Protein AF-A0A7K0RID1-F1 (afdb_monomer_lite)

Secondary structure (DSSP, 8-state):
---------PPP-PSPPPP--HHHHHHHHHTSHHHHHHHHH-TTPEEEEEEPGGG-EEEEEE-SSSSPPEEEEEEE-TTS-EEEEEETHHHH-GGGG--TTSSSGGGGSHHHHHHHHHHHHGGG--TT-TT-HHHHHHHHHHHHHHHHHHHHTT-HHHHHHHHHHHHHHHHHHHHHHHHSPPPPPPP---SS-HHHHHHHHHHHHHHHHHHHHHH----HHHHHHHHHHHHHHTT---TT---GGGTTGGGS-HHHHHHHHHHHHHS---SS-S--HHHHHHHHHHHHHHHHHHHHHHHHHT-HHHHHHHHHHHHH-HHHHHHHHTT-STHHHHHHHHHHHHTTT-HHHHHHHHHHHHTTSS--

Structure (mmCIF, N/CA/C/O backbone):
data_AF-A0A7K0RID1-F1
#
_entry.id   AF-A0A7K0RID1-F1
#
loop_
_atom_site.group_PDB
_atom_site.id
_atom_site.type_symbol
_atom_site.label_atom_id
_atom_site.label_alt_id
_atom_site.label_comp_id
_atom_site.label_asym_id
_atom_site.label_entity_id
_atom_site.label_seq_id
_atom_site.pdbx_PDB_ins_code
_atom_site.Cartn_x
_atom_site.Cartn_y
_atom_site.Cartn_z
_atom_site.occupancy
_atom_site.B_iso_or_equiv
_atom_site.auth_seq_id
_atom_site.auth_comp_id
_atom_site.auth_asym_id
_atom_site.auth_atom_id
_atom_site.pdbx_PDB_model_num
ATOM 1 N N . MET A 1 1 ? -35.668 -3.062 -61.818 1.00 39.44 1 MET A N 1
ATOM 2 C CA . MET A 1 1 ? -34.225 -2.778 -61.971 1.00 39.44 1 MET A CA 1
ATOM 3 C C . MET A 1 1 ? -33.660 -2.461 -60.598 1.00 39.44 1 MET A C 1
ATOM 5 O O . MET A 1 1 ? -33.857 -1.362 -60.107 1.00 39.44 1 MET A O 1
ATOM 9 N N . VAL A 1 2 ? -33.054 -3.455 -59.947 1.00 33.00 2 VAL A N 1
ATOM 10 C CA . VAL A 1 2 ? -32.337 -3.309 -58.673 1.00 33.00 2 VAL A CA 1
ATOM 11 C C . VAL A 1 2 ? -30.859 -3.444 -59.020 1.00 33.00 2 VAL A C 1
ATOM 13 O O . VAL A 1 2 ? -30.448 -4.484 -59.529 1.00 33.00 2 VAL A O 1
ATOM 16 N N . ALA A 1 3 ? -30.090 -2.372 -58.846 1.00 33.19 3 ALA A N 1
ATOM 17 C CA . ALA A 1 3 ? -28.654 -2.382 -59.088 1.00 33.19 3 ALA A CA 1
ATOM 18 C C . ALA A 1 3 ? -27.951 -3.055 -57.900 1.00 33.19 3 ALA A C 1
ATOM 20 O O . ALA A 1 3 ? -27.986 -2.542 -56.783 1.00 33.19 3 ALA A O 1
ATOM 21 N N . LEU A 1 4 ? -27.333 -4.214 -58.144 1.00 34.72 4 LEU A N 1
ATOM 22 C CA . LEU A 1 4 ? -26.387 -4.835 -57.221 1.00 34.72 4 LEU A CA 1
ATOM 23 C C . LEU A 1 4 ? -25.111 -3.984 -57.168 1.00 34.72 4 LEU A C 1
ATOM 25 O O . LEU A 1 4 ? -24.379 -3.901 -58.153 1.00 34.72 4 LEU A O 1
ATOM 29 N N . ALA A 1 5 ? -24.832 -3.378 -56.016 1.00 34.47 5 ALA A N 1
ATOM 30 C CA . ALA A 1 5 ? -23.523 -2.814 -55.716 1.00 34.47 5 ALA A CA 1
ATOM 31 C C . ALA A 1 5 ? -22.589 -3.944 -55.252 1.00 34.47 5 ALA A C 1
ATOM 33 O O . ALA A 1 5 ? -22.821 -4.571 -54.219 1.00 34.47 5 ALA A O 1
ATOM 34 N N . LEU A 1 6 ? -21.548 -4.219 -56.038 1.00 36.38 6 LEU A N 1
ATOM 35 C CA . LEU A 1 6 ? -20.440 -5.089 -55.644 1.00 36.38 6 LEU A CA 1
ATOM 36 C C . LEU A 1 6 ? -19.612 -4.406 -54.538 1.00 36.38 6 LEU A C 1
ATOM 38 O O . LEU A 1 6 ? -19.398 -3.193 -54.614 1.00 36.38 6 LEU A O 1
ATOM 42 N N . PRO A 1 7 ? -19.103 -5.143 -53.535 1.00 36.06 7 PRO A N 1
ATOM 43 C CA . PRO A 1 7 ? -18.171 -4.581 -52.570 1.00 36.06 7 PRO A CA 1
ATOM 44 C C . PRO A 1 7 ? -16.842 -4.276 -53.272 1.00 36.06 7 PRO A C 1
ATOM 46 O O . PRO A 1 7 ? -16.272 -5.126 -53.957 1.00 36.06 7 PRO A O 1
ATOM 49 N N . ALA A 1 8 ? -16.350 -3.050 -53.104 1.00 34.78 8 ALA A N 1
ATOM 50 C CA . ALA A 1 8 ? -15.023 -2.667 -53.556 1.00 34.78 8 ALA A CA 1
ATOM 51 C C . ALA A 1 8 ? -13.976 -3.493 -52.794 1.00 34.78 8 ALA A C 1
ATOM 53 O O . ALA A 1 8 ? -13.846 -3.383 -51.575 1.00 34.78 8 ALA A O 1
ATOM 54 N N . PHE A 1 9 ? -13.238 -4.330 -53.522 1.00 37.19 9 PHE A N 1
ATOM 55 C CA . PHE A 1 9 ? -12.030 -4.978 -53.028 1.00 37.19 9 PHE A CA 1
ATOM 56 C C . PHE A 1 9 ? -11.026 -3.875 -52.666 1.00 37.19 9 PHE A C 1
ATOM 58 O O . PHE A 1 9 ? -10.531 -3.166 -53.544 1.00 37.19 9 PHE A O 1
ATOM 65 N N . ALA A 1 10 ? -10.751 -3.695 -51.374 1.00 38.03 10 ALA A N 1
ATOM 66 C CA . ALA A 1 10 ? -9.604 -2.912 -50.941 1.00 38.03 10 ALA A CA 1
ATOM 67 C C . ALA A 1 10 ? -8.330 -3.618 -51.447 1.00 38.03 10 ALA A C 1
ATOM 69 O O . ALA A 1 10 ? -8.250 -4.846 -51.343 1.00 38.03 10 ALA A O 1
ATOM 70 N N . PRO A 1 11 ? -7.354 -2.899 -52.028 1.00 39.19 11 PRO A N 1
ATOM 71 C CA . PRO A 1 11 ? -6.123 -3.525 -52.477 1.00 39.19 11 PRO A CA 1
ATOM 72 C C . PRO A 1 11 ? -5.409 -4.161 -51.285 1.00 39.19 11 PRO A C 1
ATOM 74 O O . PRO A 1 11 ? -5.258 -3.544 -50.229 1.00 39.19 11 PRO A O 1
ATOM 77 N N . ALA A 1 12 ? -5.010 -5.415 -51.488 1.00 47.41 12 ALA A N 1
ATOM 78 C CA . ALA A 1 12 ? -4.204 -6.187 -50.565 1.00 47.41 12 ALA A CA 1
ATOM 79 C C . ALA A 1 12 ? -2.925 -5.431 -50.185 1.00 47.41 12 ALA A C 1
ATOM 81 O O . ALA A 1 12 ? -2.359 -4.678 -50.983 1.00 47.41 12 ALA A O 1
ATOM 82 N N . ASP A 1 13 ? -2.525 -5.668 -48.942 1.00 46.94 13 ASP A N 1
ATOM 83 C CA . ASP A 1 13 ? -1.349 -5.175 -48.243 1.00 46.94 13 ASP A CA 1
ATOM 84 C C . ASP A 1 13 ? -0.146 -4.863 -49.146 1.00 46.94 13 ASP A C 1
ATOM 86 O O . ASP A 1 13 ? 0.272 -5.660 -49.989 1.00 46.94 13 ASP A O 1
ATOM 90 N N . GLY A 1 14 ? 0.452 -3.689 -48.918 1.00 43.12 14 GLY A N 1
ATOM 91 C CA . GLY A 1 14 ? 1.749 -3.335 -49.487 1.00 43.12 14 GLY A CA 1
ATOM 92 C C . GLY A 1 14 ? 2.830 -4.381 -49.163 1.00 43.12 14 GLY A C 1
ATOM 93 O O . GLY A 1 14 ? 2.630 -5.246 -48.308 1.00 43.12 14 GLY A O 1
ATOM 94 N N . PRO A 1 15 ? 3.998 -4.313 -49.829 1.00 44.25 15 PRO A N 1
ATOM 95 C CA . PRO A 1 15 ? 5.045 -5.319 -49.681 1.00 44.25 15 PRO A CA 1
ATOM 96 C C . PRO A 1 15 ? 5.368 -5.551 -48.197 1.00 44.25 15 PRO A C 1
ATOM 98 O O . PRO A 1 15 ? 5.451 -4.568 -47.448 1.00 44.25 15 PRO A O 1
ATOM 101 N N . PRO A 1 16 ? 5.561 -6.813 -47.757 1.00 49.81 16 PRO A N 1
ATOM 102 C CA . PRO A 1 16 ? 5.853 -7.116 -46.364 1.00 49.81 16 PRO A CA 1
ATOM 103 C C . PRO A 1 16 ? 7.026 -6.251 -45.922 1.00 49.81 16 PRO A C 1
ATOM 105 O O . PRO A 1 16 ? 8.091 -6.253 -46.547 1.00 49.81 16 PRO A O 1
ATOM 108 N N . ALA A 1 17 ? 6.794 -5.436 -44.891 1.00 59.34 17 ALA A N 1
ATOM 109 C CA . ALA A 1 17 ? 7.787 -4.489 -44.422 1.00 59.34 17 ALA A CA 1
ATOM 110 C C . ALA A 1 17 ? 9.105 -5.235 -44.186 1.00 59.34 17 ALA A C 1
ATOM 112 O O . ALA A 1 17 ? 9.125 -6.241 -43.478 1.00 59.34 17 ALA A O 1
ATOM 113 N N . ALA A 1 18 ? 10.194 -4.741 -44.791 1.00 64.38 18 ALA A N 1
ATOM 114 C CA . ALA A 1 18 ? 11.508 -5.370 -44.669 1.00 64.38 18 ALA A CA 1
ATOM 115 C C . ALA A 1 18 ? 11.797 -5.712 -43.193 1.00 64.38 18 ALA A C 1
ATOM 117 O O . ALA A 1 18 ? 11.535 -4.855 -42.334 1.00 64.38 18 ALA A O 1
ATOM 118 N N . PRO A 1 19 ? 12.313 -6.916 -42.886 1.00 72.12 19 PRO A N 1
ATOM 119 C CA . PRO A 1 19 ? 12.443 -7.392 -41.515 1.00 72.12 19 PRO A CA 1
ATOM 120 C C . PRO A 1 19 ? 13.179 -6.364 -40.656 1.00 72.12 19 PRO A C 1
ATOM 122 O O . PRO A 1 19 ? 14.193 -5.795 -41.073 1.00 72.12 19 PRO A O 1
ATOM 125 N N . LEU A 1 20 ? 12.637 -6.086 -39.467 1.00 82.88 20 LEU A N 1
ATOM 126 C CA . LEU A 1 20 ? 13.170 -5.052 -38.590 1.00 82.88 20 LEU A CA 1
ATOM 127 C C . LEU A 1 20 ? 14.606 -5.398 -38.171 1.00 82.88 20 LEU A C 1
ATOM 129 O O . LEU A 1 20 ? 14.844 -6.286 -37.347 1.00 82.88 20 LEU A O 1
ATOM 133 N N . ASN A 1 21 ? 15.559 -4.669 -38.745 1.00 87.56 21 ASN A N 1
ATOM 134 C CA . ASN A 1 21 ? 16.974 -4.757 -38.422 1.00 87.56 21 ASN A CA 1
ATOM 135 C C . ASN A 1 21 ? 17.384 -3.647 -37.439 1.00 87.56 21 ASN A C 1
ATOM 137 O O . ASN A 1 21 ? 16.632 -2.701 -37.188 1.00 87.56 21 ASN A O 1
ATOM 141 N N . ARG A 1 22 ? 18.599 -3.769 -36.896 1.00 88.44 22 ARG A N 1
ATOM 142 C CA . ARG A 1 22 ? 19.156 -2.842 -35.903 1.00 88.44 22 ARG A CA 1
ATOM 143 C C . ARG A 1 22 ? 19.070 -1.378 -36.349 1.00 88.44 22 ARG A C 1
ATOM 145 O O . ARG A 1 22 ? 18.493 -0.559 -35.643 1.00 88.44 22 ARG A O 1
ATOM 152 N N . ALA A 1 23 ? 19.599 -1.072 -37.534 1.00 90.12 23 ALA A N 1
ATOM 153 C CA . ALA A 1 23 ? 19.679 0.294 -38.052 1.00 90.12 23 ALA A CA 1
ATOM 154 C C . ALA A 1 23 ? 18.292 0.928 -38.237 1.00 90.12 23 ALA A C 1
ATOM 156 O O . ALA A 1 23 ? 18.078 2.092 -37.900 1.00 90.12 23 ALA A O 1
ATOM 157 N N . ARG A 1 24 ? 17.316 0.151 -38.724 1.00 90.25 24 ARG A N 1
ATOM 158 C CA . ARG A 1 24 ? 15.935 0.617 -38.872 1.00 90.25 24 ARG A CA 1
ATOM 159 C C . ARG A 1 24 ? 15.287 0.884 -37.515 1.00 90.25 24 ARG A C 1
ATOM 161 O O . ARG A 1 24 ? 14.594 1.887 -37.377 1.00 90.25 24 ARG A O 1
ATOM 168 N N . ALA A 1 25 ? 15.525 0.034 -36.517 1.00 90.38 25 ALA A N 1
ATOM 169 C CA . ALA A 1 25 ? 14.989 0.229 -35.172 1.00 90.38 25 ALA A CA 1
ATOM 170 C C . ALA A 1 25 ? 15.596 1.469 -34.482 1.00 90.38 25 ALA A C 1
ATOM 172 O O . ALA A 1 25 ? 14.858 2.283 -33.928 1.00 90.38 25 ALA A O 1
ATOM 173 N N . GLU A 1 26 ? 16.911 1.675 -34.602 1.00 92.56 26 GLU A N 1
ATOM 174 C CA . GLU A 1 26 ? 17.604 2.880 -34.120 1.00 92.56 26 GLU A CA 1
ATOM 175 C C . GLU A 1 26 ? 17.082 4.153 -34.805 1.00 92.56 26 GLU A C 1
ATOM 177 O O . GLU A 1 26 ? 16.818 5.157 -34.138 1.00 92.56 26 GLU A O 1
ATOM 182 N N . ALA A 1 27 ? 16.869 4.114 -36.125 1.00 91.88 27 ALA A N 1
ATOM 183 C CA . ALA A 1 27 ? 16.315 5.237 -36.877 1.00 91.88 27 ALA A CA 1
ATOM 184 C C . ALA A 1 27 ? 14.873 5.569 -36.457 1.00 91.88 27 ALA A C 1
ATOM 186 O O . ALA A 1 27 ? 14.516 6.742 -36.366 1.00 91.88 27 ALA A O 1
ATOM 187 N N . LEU A 1 28 ? 14.042 4.556 -36.187 1.00 92.38 28 LEU A N 1
ATOM 188 C CA . LEU A 1 28 ? 12.670 4.743 -35.703 1.00 92.38 28 LEU A CA 1
ATOM 189 C C . LEU A 1 28 ? 12.644 5.349 -34.296 1.00 92.38 28 LEU A C 1
ATOM 191 O O . LEU A 1 28 ? 11.928 6.322 -34.073 1.00 92.38 28 LEU A O 1
ATOM 195 N N . ALA A 1 29 ? 13.464 4.835 -33.376 1.00 91.44 29 ALA A N 1
ATOM 196 C CA . ALA A 1 29 ? 13.604 5.393 -32.032 1.00 91.44 29 ALA A CA 1
ATOM 197 C C . ALA A 1 29 ? 14.096 6.850 -32.069 1.00 91.44 29 ALA A C 1
ATOM 199 O O . ALA A 1 29 ? 13.518 7.721 -31.421 1.00 91.44 29 ALA A O 1
ATOM 200 N N . SER A 1 30 ? 15.095 7.145 -32.906 1.00 92.56 30 SER A N 1
ATOM 201 C CA . SER A 1 30 ? 15.685 8.486 -33.040 1.00 92.56 30 SER A CA 1
ATOM 202 C C . SER A 1 30 ? 14.722 9.545 -33.594 1.00 92.56 30 SER A C 1
ATOM 204 O O . SER A 1 30 ? 14.993 10.738 -33.477 1.00 92.56 30 SER A O 1
ATOM 206 N N . LYS A 1 31 ? 13.605 9.135 -34.209 1.00 93.69 31 LYS A N 1
ATOM 207 C CA . LYS A 1 31 ? 12.561 10.051 -34.701 1.00 93.69 31 LYS A CA 1
ATOM 208 C C . LYS A 1 31 ? 11.603 10.527 -33.609 1.00 93.69 31 LYS A C 1
ATOM 210 O O . LYS A 1 31 ? 10.859 11.472 -33.860 1.00 93.69 31 LYS A O 1
ATOM 215 N N . THR A 1 32 ? 11.603 9.891 -32.441 1.00 93.25 32 THR A N 1
ATOM 216 C CA . THR A 1 32 ? 10.735 10.262 -31.314 1.00 93.25 32 THR A CA 1
ATOM 217 C C . THR A 1 32 ? 11.183 11.587 -30.693 1.00 93.25 32 THR A C 1
ATOM 219 O O . THR A 1 32 ? 12.380 11.873 -30.644 1.00 93.25 32 THR A O 1
ATOM 222 N N . GLU A 1 33 ? 10.238 12.399 -30.209 1.00 93.00 33 GLU A N 1
ATOM 223 C CA . GLU A 1 33 ? 10.568 13.703 -29.608 1.00 93.00 33 GLU A CA 1
ATOM 224 C C . GLU A 1 33 ? 11.475 13.557 -28.384 1.00 93.00 33 GLU A C 1
ATOM 226 O O . GLU A 1 33 ? 12.473 14.260 -28.283 1.00 93.00 33 GLU A O 1
ATOM 231 N N . VAL A 1 34 ? 11.241 12.540 -27.550 1.00 91.38 34 VAL A N 1
ATOM 232 C CA . VAL A 1 34 ? 12.092 12.233 -26.390 1.00 91.38 34 VAL A CA 1
ATOM 233 C C . VAL A 1 34 ? 13.556 12.021 -26.792 1.00 91.38 34 VAL A C 1
ATOM 235 O O . VAL A 1 34 ? 14.460 12.582 -26.176 1.00 91.38 34 VAL A O 1
ATOM 238 N N . PHE A 1 35 ? 13.825 11.238 -27.844 1.00 92.25 35 PHE A N 1
ATOM 239 C CA . PHE A 1 35 ? 15.200 11.022 -28.309 1.00 92.25 35 PHE A CA 1
ATOM 240 C C . PHE A 1 35 ? 15.795 12.285 -28.936 1.00 92.25 35 PHE A C 1
ATOM 242 O O . PHE A 1 35 ? 16.990 12.535 -28.774 1.00 92.25 35 PHE A O 1
ATOM 249 N N . LYS A 1 36 ? 14.992 13.094 -29.636 1.00 93.00 36 LYS A N 1
ATOM 250 C CA . LYS A 1 36 ? 15.451 14.378 -30.186 1.00 93.00 36 LYS A CA 1
ATOM 251 C C . LYS A 1 36 ? 15.840 15.348 -29.075 1.00 93.00 36 LYS A C 1
ATOM 253 O O . LYS A 1 36 ? 16.919 15.928 -29.151 1.00 93.00 36 LYS A O 1
ATOM 258 N N . GLU A 1 37 ? 15.003 15.500 -28.054 1.00 92.44 37 GLU A N 1
ATOM 259 C CA . GLU A 1 37 ? 15.265 16.346 -26.885 1.00 92.44 37 GLU A CA 1
ATOM 260 C C . GLU A 1 37 ? 16.517 15.881 -26.143 1.00 92.44 37 GLU A C 1
ATOM 262 O O . GLU A 1 37 ? 17.461 16.653 -25.987 1.00 92.44 37 GLU A O 1
ATOM 267 N N . GLN A 1 38 ? 16.604 14.592 -25.807 1.00 92.31 38 GLN A N 1
ATOM 268 C CA . GLN A 1 38 ? 17.758 14.060 -25.082 1.00 92.31 38 GLN A CA 1
ATOM 269 C C . GLN A 1 38 ? 19.065 14.158 -25.881 1.00 92.31 38 GLN A C 1
ATOM 271 O O . GLN A 1 38 ? 20.120 14.386 -25.298 1.00 92.31 38 GLN A O 1
ATOM 276 N N . ARG A 1 39 ? 19.036 14.054 -27.218 1.00 91.56 39 ARG A N 1
ATOM 277 C CA . ARG A 1 39 ? 20.232 14.296 -28.048 1.00 91.56 39 ARG A CA 1
ATOM 278 C C . ARG A 1 39 ? 20.593 15.776 -28.173 1.00 91.56 39 ARG A C 1
ATOM 280 O O . ARG A 1 39 ? 21.770 16.074 -28.357 1.00 91.56 39 ARG A O 1
ATOM 287 N N . ARG A 1 40 ? 19.625 16.696 -28.080 1.00 92.44 40 ARG A N 1
ATOM 288 C CA . ARG A 1 40 ? 19.900 18.143 -28.014 1.00 92.44 40 ARG A CA 1
ATOM 289 C C . ARG A 1 40 ? 20.589 18.502 -26.697 1.00 92.44 40 ARG A C 1
ATOM 291 O O . ARG A 1 40 ? 21.577 19.226 -26.721 1.00 92.44 40 ARG A O 1
ATOM 298 N N . GLU A 1 41 ? 20.110 17.955 -25.582 1.00 90.94 41 GLU A N 1
ATOM 299 C CA . GLU A 1 41 ? 20.702 18.158 -24.250 1.00 90.94 41 GLU A CA 1
ATOM 300 C C . GLU A 1 41 ? 22.038 17.417 -24.080 1.00 90.94 41 GLU A C 1
ATOM 302 O O . GLU A 1 41 ? 22.954 17.903 -23.414 1.00 90.94 41 GLU A O 1
ATOM 307 N N . HIS A 1 42 ? 22.190 16.262 -24.735 1.00 90.38 42 HIS A N 1
ATOM 308 C CA . HIS A 1 42 ? 23.384 15.423 -24.662 1.00 90.38 42 HIS A CA 1
ATOM 309 C C . HIS A 1 42 ? 23.943 15.082 -26.058 1.00 90.38 42 HIS A C 1
ATOM 311 O O . HIS A 1 42 ? 23.840 13.936 -26.507 1.00 90.38 42 HIS A O 1
ATOM 317 N N . PRO A 1 43 ? 24.625 16.025 -26.743 1.00 89.25 43 PRO A N 1
ATOM 318 C CA . PRO A 1 43 ? 25.089 15.834 -28.125 1.00 89.25 43 PRO A CA 1
ATOM 319 C C . PRO A 1 43 ? 26.066 14.667 -28.324 1.00 89.25 43 PRO A C 1
ATOM 321 O O . PRO A 1 43 ? 26.153 14.105 -29.413 1.00 89.25 43 PRO A O 1
ATOM 324 N N . ARG A 1 44 ? 26.806 14.292 -27.270 1.00 90.94 44 ARG A N 1
ATOM 325 C CA . ARG A 1 44 ? 27.777 13.182 -27.276 1.00 90.94 44 ARG A CA 1
ATOM 326 C C . ARG A 1 44 ? 27.177 11.831 -26.865 1.00 90.94 44 ARG A C 1
ATOM 328 O O . ARG A 1 44 ? 27.924 10.870 -26.702 1.00 90.94 44 ARG A O 1
ATOM 335 N N . ALA A 1 45 ? 25.863 11.751 -26.655 1.00 89.62 45 ALA A N 1
ATOM 336 C CA . ALA A 1 45 ? 25.211 10.515 -26.244 1.00 89.62 45 ALA A CA 1
ATOM 337 C C . ALA A 1 45 ? 25.320 9.419 -27.319 1.00 89.62 45 ALA A C 1
ATOM 339 O O . ALA A 1 45 ? 25.183 9.685 -28.517 1.00 89.62 45 ALA A O 1
ATOM 340 N N . SER A 1 46 ? 25.548 8.181 -26.884 1.00 90.69 46 SER A N 1
ATOM 341 C CA . SER A 1 46 ? 25.673 7.008 -27.750 1.00 90.69 46 SER A CA 1
ATOM 342 C C . SER A 1 46 ? 24.382 6.191 -27.763 1.00 90.69 46 SER A C 1
ATOM 344 O O . SER A 1 46 ? 23.646 6.137 -26.779 1.00 90.69 46 SER A O 1
ATOM 346 N N . LEU A 1 47 ? 24.094 5.551 -28.896 1.00 91.94 47 LEU A N 1
ATOM 347 C CA . LEU A 1 47 ? 22.974 4.623 -29.029 1.00 91.94 47 LEU A CA 1
ATOM 348 C C . LEU A 1 47 ? 23.459 3.188 -28.845 1.00 91.94 47 LEU A C 1
ATOM 350 O O . LEU A 1 47 ? 24.495 2.791 -29.378 1.00 91.94 47 LEU A O 1
ATOM 354 N N . SER A 1 48 ? 22.664 2.398 -28.137 1.00 91.44 48 SER A N 1
ATOM 355 C CA . SER A 1 48 ? 22.799 0.950 -28.066 1.00 91.44 48 SER A CA 1
ATOM 356 C C . SER A 1 48 ? 21.467 0.318 -28.432 1.00 91.44 48 SER A C 1
ATOM 358 O O . SER A 1 48 ? 20.418 0.783 -27.992 1.00 91.44 48 SER A O 1
ATOM 360 N N . ALA A 1 49 ? 21.501 -0.737 -29.236 1.00 91.31 49 ALA A N 1
ATOM 361 C CA . ALA A 1 49 ? 20.312 -1.467 -29.641 1.00 91.31 49 ALA A CA 1
ATOM 362 C C . ALA A 1 49 ? 20.488 -2.943 -29.304 1.00 91.31 49 ALA A C 1
ATOM 364 O O . ALA A 1 49 ? 21.427 -3.598 -29.759 1.00 91.31 49 ALA A O 1
ATOM 365 N N . THR A 1 50 ? 19.563 -3.470 -28.513 1.00 91.00 50 THR A N 1
ATOM 366 C CA . THR A 1 50 ? 19.559 -4.859 -28.067 1.00 91.00 50 THR A CA 1
ATOM 367 C C . THR A 1 50 ? 18.268 -5.520 -28.517 1.00 91.00 50 THR A C 1
ATOM 369 O O . THR A 1 50 ? 17.173 -5.019 -28.266 1.00 91.00 50 THR A O 1
ATOM 372 N N . LYS A 1 51 ? 18.379 -6.666 -29.189 1.00 88.06 51 LYS A N 1
ATOM 373 C CA . LYS A 1 51 ? 17.213 -7.464 -29.571 1.00 88.06 51 LYS A CA 1
ATOM 374 C C . LYS A 1 51 ? 16.789 -8.323 -28.379 1.00 88.06 51 LYS A C 1
ATOM 376 O O . LYS A 1 51 ? 17.586 -9.110 -27.877 1.00 88.06 51 LYS A O 1
ATOM 381 N N . LYS A 1 52 ? 15.552 -8.156 -27.918 1.00 87.25 52 LYS A N 1
ATOM 382 C CA . LYS A 1 52 ? 14.937 -8.950 -26.846 1.00 87.25 52 LYS A CA 1
ATOM 383 C C . LYS A 1 52 ? 14.164 -10.137 -27.437 1.00 87.25 52 LYS A C 1
ATOM 385 O O . LYS A 1 52 ? 13.972 -10.241 -28.655 1.00 87.25 52 LYS A O 1
ATOM 390 N N . ALA A 1 53 ? 13.713 -11.037 -26.564 1.00 74.94 53 ALA A N 1
ATOM 391 C CA . ALA A 1 53 ? 12.819 -12.133 -26.933 1.00 74.94 53 ALA A CA 1
ATOM 392 C C . ALA A 1 53 ? 11.548 -11.608 -27.639 1.00 74.94 53 ALA A C 1
ATOM 394 O O . ALA A 1 53 ? 11.135 -10.466 -27.438 1.00 74.94 53 ALA A O 1
ATOM 395 N N . GLY A 1 54 ? 10.954 -12.418 -28.523 1.00 76.25 54 GLY A N 1
ATOM 396 C CA . GLY A 1 54 ? 9.767 -12.021 -29.297 1.00 76.25 54 GLY A CA 1
ATOM 397 C C . GLY A 1 54 ? 10.033 -11.035 -30.445 1.00 76.25 54 GLY A C 1
ATOM 398 O O . GLY A 1 54 ? 9.096 -10.519 -31.045 1.00 76.25 54 GLY A O 1
ATOM 399 N N . GLY A 1 55 ? 11.302 -10.758 -30.772 1.00 81.38 55 GLY A N 1
ATOM 400 C CA . GLY A 1 55 ? 11.669 -9.905 -31.908 1.00 81.38 55 GLY A CA 1
ATOM 401 C C . GLY A 1 55 ? 11.528 -8.401 -31.653 1.00 81.38 55 GLY A C 1
ATOM 402 O O . GLY A 1 55 ? 11.607 -7.623 -32.603 1.00 81.38 55 GLY A O 1
ATOM 403 N N . VAL A 1 56 ? 11.345 -7.995 -30.394 1.00 88.69 56 VAL A N 1
ATOM 404 C CA . VAL A 1 56 ? 11.319 -6.589 -29.975 1.00 88.69 56 VAL A CA 1
ATOM 405 C C . VAL A 1 56 ? 12.744 -6.050 -29.902 1.00 88.69 56 VAL A C 1
ATOM 407 O O . VAL A 1 56 ? 13.631 -6.678 -29.325 1.00 88.69 56 VAL A O 1
ATOM 410 N N . TRP A 1 57 ? 12.968 -4.871 -30.467 1.00 91.62 57 TRP A N 1
ATOM 411 C CA . TRP A 1 57 ? 14.216 -4.136 -30.318 1.00 91.62 57 TRP A CA 1
ATOM 412 C C . TRP A 1 57 ? 14.092 -3.114 -29.193 1.00 91.62 57 TRP A C 1
ATOM 414 O O . TRP A 1 57 ? 13.164 -2.309 -29.178 1.00 91.62 57 TRP A O 1
ATOM 424 N N . GLU A 1 58 ? 15.042 -3.140 -28.267 1.00 93.00 58 GLU A N 1
ATOM 425 C CA . GLU A 1 58 ? 15.196 -2.167 -27.191 1.00 93.00 58 GLU A CA 1
ATOM 426 C C . GLU A 1 58 ? 16.359 -1.235 -27.531 1.00 93.00 58 GLU A C 1
ATOM 428 O O . GLU A 1 58 ? 17.491 -1.685 -27.717 1.00 93.00 58 GLU A O 1
ATOM 433 N N . ILE A 1 59 ? 16.064 0.053 -27.687 1.00 94.25 59 ILE A N 1
ATOM 434 C CA . ILE A 1 59 ? 17.019 1.074 -28.106 1.00 94.25 59 ILE A CA 1
ATOM 435 C C . ILE A 1 59 ? 17.223 2.000 -26.922 1.00 94.25 59 ILE A C 1
ATOM 437 O O . ILE A 1 59 ? 16.280 2.624 -26.444 1.00 94.25 59 ILE A O 1
ATOM 441 N N . SER A 1 60 ? 18.464 2.107 -26.483 1.00 92.88 60 SER A N 1
ATOM 442 C CA . SER A 1 60 ? 18.875 2.883 -25.325 1.00 92.88 60 SER A CA 1
ATOM 443 C C . SER A 1 60 ? 19.807 4.001 -25.760 1.00 92.88 60 SER A C 1
ATOM 445 O O . SER A 1 60 ? 20.733 3.776 -26.540 1.00 92.88 60 SER A O 1
ATOM 447 N N . LEU A 1 61 ? 19.578 5.199 -25.236 1.00 92.06 61 LEU A N 1
ATOM 448 C CA . LEU A 1 61 ? 20.484 6.331 -25.369 1.00 92.06 61 LEU A CA 1
ATOM 449 C C . LEU A 1 61 ? 21.299 6.454 -24.080 1.00 92.06 61 LEU A C 1
ATOM 451 O O . LEU A 1 61 ? 20.713 6.538 -23.004 1.00 92.06 61 LEU A O 1
ATOM 455 N N . PHE A 1 62 ? 22.624 6.477 -24.175 1.00 91.31 62 PHE A N 1
ATOM 456 C CA . PHE A 1 62 ? 23.535 6.552 -23.035 1.00 91.31 62 PHE A CA 1
ATOM 457 C C . PHE A 1 62 ? 24.325 7.856 -23.030 1.00 91.31 62 PHE A C 1
ATOM 459 O O . PHE A 1 62 ? 24.748 8.344 -24.078 1.00 91.31 62 PHE A O 1
ATOM 466 N N . SER A 1 63 ? 24.554 8.417 -21.844 1.00 89.81 63 SER A N 1
ATOM 467 C CA . SER A 1 63 ? 25.423 9.578 -21.674 1.00 89.81 63 SER A CA 1
ATOM 468 C C . SER A 1 63 ? 26.878 9.243 -22.008 1.00 89.81 63 SER A C 1
ATOM 470 O O . SER A 1 63 ? 27.344 8.121 -21.817 1.00 89.81 63 SER A O 1
ATOM 472 N N . TYR A 1 64 ? 27.623 10.247 -22.464 1.00 87.06 64 TYR A N 1
ATOM 473 C CA . TYR A 1 64 ? 29.062 10.127 -22.687 1.00 87.06 64 TYR A CA 1
ATOM 474 C C . TYR A 1 64 ? 29.830 10.130 -21.357 1.00 87.06 64 TYR A C 1
ATOM 476 O O . TYR A 1 64 ? 29.551 10.967 -20.499 1.00 87.06 64 TYR A O 1
ATOM 484 N N . GLY A 1 65 ? 30.824 9.253 -21.202 1.00 83.12 65 GLY A N 1
ATOM 485 C CA . GLY A 1 65 ? 31.713 9.219 -20.033 1.00 83.12 65 GLY A CA 1
ATOM 486 C C . GLY A 1 65 ? 31.985 7.810 -19.504 1.00 83.12 65 GLY A C 1
ATOM 487 O O . GLY A 1 65 ? 31.485 6.826 -20.045 1.00 83.12 65 GLY A O 1
ATOM 488 N N . SER A 1 66 ? 32.789 7.728 -18.439 1.00 74.31 66 SER A N 1
ATOM 489 C CA . SER A 1 66 ? 33.158 6.472 -17.765 1.00 74.31 66 SER A CA 1
ATOM 490 C C . SER A 1 66 ? 32.012 5.855 -16.957 1.00 74.31 66 SER A C 1
ATOM 492 O O . SER A 1 66 ? 31.979 4.641 -16.786 1.00 74.31 66 SER A O 1
ATOM 494 N N . GLN A 1 67 ? 31.049 6.665 -16.505 1.00 80.69 67 GLN A N 1
ATOM 495 C CA . GLN A 1 67 ? 29.791 6.198 -15.920 1.00 80.69 67 GLN A CA 1
ATOM 496 C C . GLN A 1 67 ? 28.632 6.543 -16.851 1.00 80.69 67 GLN A C 1
ATOM 498 O O . GLN A 1 67 ? 28.045 7.624 -16.785 1.00 80.69 67 GLN A O 1
ATOM 503 N N . GLN A 1 68 ? 28.344 5.627 -17.773 1.00 81.62 68 GLN A N 1
ATOM 504 C CA . GLN A 1 68 ? 27.256 5.793 -18.728 1.00 81.62 68 GLN A CA 1
ATOM 505 C C . GLN A 1 68 ? 25.908 5.670 -18.015 1.00 81.62 68 GLN A C 1
ATOM 507 O O . GLN A 1 68 ? 25.564 4.618 -17.480 1.00 81.62 68 GLN A O 1
ATOM 512 N N . LYS A 1 69 ? 25.122 6.746 -18.040 1.00 84.25 69 LYS A N 1
ATOM 513 C CA . LYS A 1 69 ? 23.737 6.760 -17.577 1.00 84.25 69 LYS A CA 1
ATOM 514 C C . LYS A 1 69 ? 22.813 6.581 -18.770 1.00 84.25 69 LYS A C 1
ATOM 516 O O . LYS A 1 69 ? 22.982 7.240 -19.793 1.00 84.25 69 LYS A O 1
ATOM 521 N N . GLN A 1 70 ? 21.816 5.719 -18.633 1.00 89.31 70 GLN A N 1
ATOM 522 C CA . GLN A 1 70 ? 20.771 5.577 -19.639 1.00 89.31 70 GLN A CA 1
ATOM 523 C C . GLN A 1 70 ? 19.829 6.794 -19.569 1.00 89.31 70 GLN A C 1
ATOM 525 O O . GLN A 1 70 ? 19.212 7.054 -18.537 1.00 89.31 70 GLN A O 1
ATOM 530 N N . LEU A 1 71 ? 19.769 7.567 -20.651 1.00 89.12 71 LEU A N 1
ATOM 531 C CA . LEU A 1 71 ? 19.042 8.836 -20.778 1.00 89.12 71 LEU A CA 1
ATOM 532 C C . LEU A 1 71 ? 17.631 8.642 -21.339 1.00 89.12 71 LEU A C 1
ATOM 534 O O . LEU A 1 71 ? 16.676 9.267 -20.878 1.00 89.12 71 LEU A O 1
ATOM 538 N N . ALA A 1 72 ? 17.506 7.756 -22.328 1.00 92.12 72 ALA A N 1
ATOM 539 C CA . ALA A 1 72 ? 16.243 7.416 -22.964 1.00 92.12 72 ALA A CA 1
ATOM 540 C C . ALA A 1 72 ? 16.201 5.937 -23.351 1.00 92.12 72 ALA A C 1
ATOM 542 O O . ALA A 1 72 ? 17.236 5.307 -23.581 1.00 92.12 72 ALA A O 1
ATOM 543 N N . LEU A 1 73 ? 14.990 5.403 -23.450 1.00 93.50 73 LEU A N 1
ATOM 544 C CA . LEU A 1 73 ? 14.704 4.038 -23.863 1.00 93.50 73 LEU A CA 1
ATOM 545 C C . LEU A 1 73 ? 13.518 4.036 -24.822 1.00 93.50 73 LEU A C 1
ATOM 547 O O . LEU A 1 73 ? 12.495 4.640 -24.521 1.00 93.50 73 LEU A O 1
ATOM 551 N N . ALA A 1 74 ? 13.617 3.318 -25.934 1.00 93.56 74 ALA A N 1
ATOM 552 C CA . ALA A 1 74 ? 12.497 3.043 -26.822 1.00 93.56 74 ALA A CA 1
ATOM 553 C C . ALA A 1 74 ? 12.389 1.545 -27.105 1.00 93.56 74 ALA A C 1
ATOM 555 O O . ALA A 1 74 ? 13.401 0.872 -27.302 1.00 93.56 74 ALA A O 1
ATOM 556 N N . LYS A 1 75 ? 11.162 1.024 -27.172 1.00 92.38 75 LYS A N 1
ATOM 557 C CA . LYS A 1 75 ? 10.900 -0.336 -27.658 1.00 92.38 75 LYS A CA 1
ATOM 558 C C . LYS A 1 75 ? 10.227 -0.281 -29.018 1.00 92.38 75 LYS A C 1
ATOM 560 O O . LYS A 1 75 ? 9.260 0.454 -29.211 1.00 92.38 75 LYS A O 1
ATOM 565 N N . VAL A 1 76 ? 10.734 -1.074 -29.953 1.00 91.88 76 VAL A N 1
ATOM 566 C CA . VAL A 1 76 ? 10.218 -1.185 -31.317 1.00 91.88 76 VAL A CA 1
ATOM 567 C C . VAL A 1 76 ? 9.824 -2.634 -31.565 1.00 91.88 76 VAL A C 1
ATOM 569 O O . VAL A 1 76 ? 10.657 -3.535 -31.456 1.00 91.88 76 VAL A O 1
ATOM 572 N N . ASN A 1 77 ? 8.551 -2.876 -31.870 1.00 90.50 77 ASN A N 1
ATOM 573 C CA . ASN A 1 77 ? 8.060 -4.227 -32.141 1.00 90.50 77 ASN A CA 1
ATOM 574 C C . ASN A 1 77 ? 8.534 -4.740 -33.511 1.00 90.50 77 ASN A C 1
ATOM 576 O O . ASN A 1 77 ? 8.997 -3.964 -34.341 1.00 90.50 77 ASN A O 1
ATOM 580 N N . SER A 1 78 ? 8.369 -6.034 -33.786 1.00 86.06 78 SER A N 1
ATOM 581 C CA . SER A 1 78 ? 8.785 -6.662 -35.052 1.00 86.06 78 SER A CA 1
ATOM 582 C C . SER A 1 78 ? 8.175 -6.023 -36.311 1.00 86.06 78 SER A C 1
ATOM 584 O O . SER A 1 78 ? 8.796 -6.067 -37.371 1.00 86.06 78 SER A O 1
ATOM 586 N N . ALA A 1 79 ? 7.011 -5.373 -36.191 1.00 86.06 79 ALA A N 1
ATOM 587 C CA . ALA A 1 79 ? 6.351 -4.628 -37.265 1.00 86.06 79 ALA A CA 1
ATOM 588 C C . ALA A 1 79 ? 6.945 -3.222 -37.515 1.00 86.06 79 ALA A C 1
ATOM 590 O O . ALA A 1 79 ? 6.501 -2.515 -38.416 1.00 86.06 79 ALA A O 1
ATOM 591 N N . GLY A 1 80 ? 7.940 -2.787 -36.733 1.00 85.44 80 GLY A N 1
ATOM 592 C CA . GLY A 1 80 ? 8.557 -1.464 -36.869 1.00 85.44 80 GLY A CA 1
ATOM 593 C C . GLY A 1 80 ? 7.752 -0.325 -36.236 1.00 85.44 80 GLY A C 1
ATOM 594 O O . GLY A 1 80 ? 7.995 0.840 -36.549 1.00 85.44 80 GLY A O 1
ATOM 595 N N . LYS A 1 81 ? 6.806 -0.629 -35.342 1.00 89.06 81 LYS A N 1
ATOM 596 C CA . LYS A 1 81 ? 6.088 0.368 -34.541 1.00 89.06 81 LYS A CA 1
ATOM 597 C C . LYS A 1 81 ? 6.836 0.600 -33.231 1.00 89.06 81 LYS A C 1
ATOM 599 O O . LYS A 1 81 ? 7.130 -0.350 -32.506 1.00 89.06 81 LYS A O 1
ATOM 604 N N . VAL A 1 82 ? 7.111 1.864 -32.913 1.00 90.44 82 VAL A N 1
ATOM 605 C CA . VAL A 1 82 ? 7.592 2.259 -31.582 1.00 90.44 82 VAL A CA 1
ATOM 606 C C . VAL A 1 82 ? 6.428 2.094 -30.604 1.00 90.44 82 VAL A C 1
ATOM 608 O O . VAL A 1 82 ? 5.405 2.761 -30.746 1.00 90.44 82 VAL A O 1
ATOM 611 N N . THR A 1 83 ? 6.545 1.156 -29.670 1.00 89.56 83 THR A N 1
ATOM 612 C CA . THR A 1 83 ? 5.482 0.825 -28.709 1.00 89.56 83 THR A CA 1
ATOM 613 C C . THR A 1 83 ? 5.645 1.557 -27.389 1.00 89.56 83 THR A C 1
ATOM 615 O O . THR A 1 83 ? 4.658 1.806 -26.709 1.00 89.56 83 THR A O 1
ATOM 618 N N . GLU A 1 84 ? 6.878 1.899 -27.024 1.00 89.62 84 GLU A N 1
ATOM 619 C CA . GLU A 1 84 ? 7.199 2.562 -25.766 1.00 89.62 84 GLU A CA 1
ATOM 620 C C . GLU A 1 84 ? 8.364 3.526 -25.963 1.00 89.62 84 GLU A C 1
ATOM 622 O O . GLU A 1 84 ? 9.297 3.207 -26.705 1.00 89.62 84 GLU A O 1
ATOM 627 N N . VAL A 1 85 ? 8.324 4.668 -25.275 1.00 91.19 85 VAL A N 1
ATOM 628 C CA . VAL A 1 85 ? 9.417 5.643 -25.224 1.00 91.19 85 VAL A CA 1
ATOM 629 C C . VAL A 1 85 ? 9.455 6.261 -23.830 1.00 91.19 85 VAL A C 1
ATOM 631 O O . VAL A 1 85 ? 8.444 6.777 -23.365 1.00 91.19 85 VAL A O 1
ATOM 634 N N . TRP A 1 86 ? 10.612 6.216 -23.178 1.00 91.38 86 TRP A N 1
ATOM 635 C CA . TRP A 1 86 ? 10.814 6.671 -21.803 1.00 91.38 86 TRP A CA 1
ATOM 636 C C . TRP A 1 86 ? 12.096 7.496 -21.693 1.00 91.38 86 TRP A C 1
ATOM 638 O O . TRP A 1 86 ? 13.070 7.221 -22.394 1.00 91.38 86 TRP A O 1
ATOM 648 N N . SER A 1 87 ? 12.120 8.465 -20.781 1.00 90.31 87 SER A N 1
ATOM 649 C CA . SER A 1 87 ? 13.309 9.245 -20.410 1.00 90.31 87 SER A CA 1
ATOM 650 C C . SER A 1 87 ? 13.381 9.476 -18.901 1.00 90.31 87 SER A C 1
ATOM 652 O O . SER A 1 87 ? 12.471 9.118 -18.146 1.00 90.31 87 SER A O 1
ATOM 654 N N . GLY A 1 88 ? 14.503 10.032 -18.439 1.00 85.88 88 GLY A N 1
ATOM 655 C CA . GLY A 1 88 ? 14.676 10.422 -17.043 1.00 85.88 88 GLY A CA 1
ATOM 656 C C . GLY A 1 88 ? 14.568 9.237 -16.079 1.00 85.88 88 GLY A C 1
ATOM 657 O O . GLY A 1 88 ? 15.170 8.184 -16.293 1.00 85.88 88 GLY A O 1
ATOM 658 N N . PHE A 1 89 ? 13.805 9.400 -14.996 1.00 79.81 89 PHE A N 1
ATOM 659 C CA . PHE A 1 89 ? 13.664 8.364 -13.966 1.00 79.81 89 PHE A CA 1
ATOM 660 C C . PHE A 1 89 ? 12.916 7.113 -14.463 1.00 79.81 89 PHE A C 1
ATOM 662 O O . PHE A 1 89 ? 13.195 6.023 -13.975 1.00 79.81 89 PHE A O 1
ATOM 669 N N . GLN A 1 90 ? 12.028 7.222 -15.463 1.00 84.62 90 GLN A N 1
ATOM 670 C CA . GLN A 1 90 ? 11.252 6.084 -15.991 1.00 84.62 90 GLN A CA 1
ATOM 671 C C . GLN A 1 90 ? 12.126 5.079 -16.746 1.00 84.62 90 GLN A C 1
ATOM 673 O O . GLN A 1 90 ? 11.739 3.928 -16.947 1.00 84.62 90 GLN A O 1
ATOM 678 N N . VAL A 1 91 ? 13.326 5.486 -17.160 1.00 83.94 91 VAL A N 1
ATOM 679 C CA . VAL A 1 91 ? 14.298 4.587 -17.783 1.00 83.94 91 VAL A CA 1
ATOM 680 C C . VAL A 1 91 ? 14.805 3.571 -16.764 1.00 83.94 91 VAL A C 1
ATOM 682 O O . VAL A 1 91 ? 14.716 2.373 -17.019 1.00 83.94 91 VAL A O 1
ATOM 685 N N . ALA A 1 92 ? 15.253 4.038 -15.597 1.00 77.38 92 ALA A N 1
ATOM 686 C CA . ALA A 1 92 ? 15.754 3.176 -14.528 1.00 77.38 92 ALA A CA 1
ATOM 687 C C . ALA A 1 92 ? 14.627 2.520 -13.714 1.00 77.38 92 ALA A C 1
ATOM 689 O O . ALA A 1 92 ? 14.795 1.415 -13.211 1.00 77.38 92 ALA A O 1
ATOM 690 N N . TRP A 1 93 ? 13.473 3.183 -13.598 1.00 78.19 93 TRP A N 1
ATOM 691 C CA . TRP A 1 93 ? 12.371 2.737 -12.754 1.00 78.19 93 TRP A CA 1
ATOM 692 C C . TRP A 1 93 ? 11.171 2.301 -13.594 1.00 78.19 93 TRP A C 1
ATOM 694 O O . TRP A 1 93 ? 10.319 3.099 -13.984 1.00 78.19 93 TRP A O 1
ATOM 704 N N . THR A 1 94 ? 11.101 1.003 -13.884 1.00 82.06 94 THR A N 1
ATOM 705 C CA . THR A 1 94 ? 10.040 0.403 -14.709 1.00 82.06 94 THR A CA 1
ATOM 706 C C . THR A 1 94 ? 8.651 0.528 -14.085 1.00 82.06 94 THR A C 1
ATOM 708 O O . THR A 1 94 ? 7.678 0.668 -14.820 1.00 82.06 94 THR A O 1
ATOM 711 N N . MET A 1 95 ? 8.543 0.557 -12.752 1.00 80.06 95 MET A N 1
ATOM 712 C CA . MET A 1 95 ? 7.261 0.743 -12.055 1.00 80.06 95 MET A CA 1
ATOM 713 C C . MET A 1 95 ? 6.626 2.111 -12.342 1.00 80.06 95 MET A C 1
ATOM 715 O O . MET A 1 95 ? 5.407 2.238 -12.328 1.00 80.06 95 MET A O 1
ATOM 719 N N . ALA A 1 96 ? 7.428 3.121 -12.697 1.00 81.81 96 ALA A N 1
ATOM 720 C CA . ALA A 1 96 ? 6.944 4.451 -13.070 1.00 81.81 96 ALA A CA 1
ATOM 721 C C . ALA A 1 96 ? 6.330 4.526 -14.482 1.00 81.81 96 ALA A C 1
ATOM 723 O O . ALA A 1 96 ? 5.954 5.608 -14.938 1.00 81.81 96 ALA A O 1
ATOM 724 N N . ARG A 1 97 ? 6.269 3.399 -15.201 1.00 85.62 97 ARG A N 1
ATOM 725 C CA . ARG A 1 97 ? 5.759 3.307 -16.578 1.00 85.62 97 ARG A CA 1
ATOM 726 C C . ARG A 1 97 ? 4.277 2.938 -16.655 1.00 85.62 97 ARG A C 1
ATOM 728 O O . ARG A 1 97 ? 3.746 2.848 -17.756 1.00 85.62 97 ARG A O 1
ATOM 735 N N . GLY A 1 98 ? 3.618 2.717 -15.513 1.00 82.62 98 GLY A N 1
ATOM 736 C CA . GLY A 1 98 ? 2.174 2.464 -15.465 1.00 82.62 98 GLY A CA 1
ATOM 737 C C . GLY A 1 98 ? 1.750 1.140 -16.106 1.00 82.62 98 GLY A C 1
ATOM 738 O O . GLY A 1 98 ? 0.662 1.043 -16.670 1.00 82.62 98 GLY A O 1
ATOM 739 N N . TYR A 1 99 ? 2.613 0.119 -16.084 1.00 85.19 99 TYR A N 1
ATOM 740 C CA . TYR A 1 99 ? 2.275 -1.166 -16.693 1.00 85.19 99 TYR A CA 1
ATOM 741 C C . TYR A 1 99 ? 1.073 -1.819 -15.985 1.00 85.19 99 TYR A C 1
ATOM 743 O O . TYR A 1 99 ? 1.072 -1.915 -14.752 1.00 85.19 99 TYR A O 1
ATOM 751 N N . PRO A 1 100 ? 0.061 -2.300 -16.738 1.00 82.56 100 PRO A N 1
ATOM 752 C CA . PRO A 1 100 ? -1.084 -2.984 -16.150 1.00 82.56 100 PRO A CA 1
ATOM 753 C C . PRO A 1 100 ? -0.649 -4.172 -15.290 1.00 82.56 100 PRO A C 1
ATOM 755 O O . PRO A 1 100 ? 0.178 -4.977 -15.709 1.00 82.56 100 PRO A O 1
ATOM 758 N N . GLY A 1 101 ? -1.219 -4.279 -14.089 1.00 81.06 101 GLY A N 1
ATOM 759 C CA . GLY A 1 101 ? -0.941 -5.384 -13.168 1.00 81.06 101 GLY A CA 1
ATOM 760 C C . GLY A 1 101 ? 0.357 -5.265 -12.365 1.00 81.06 101 GLY A C 1
ATOM 761 O O . GLY A 1 101 ? 0.652 -6.181 -11.608 1.00 81.06 101 GLY A O 1
ATOM 762 N N . ALA A 1 102 ? 1.104 -4.157 -12.471 1.00 83.50 102 ALA A N 1
ATOM 763 C CA . ALA A 1 102 ? 2.322 -3.952 -11.678 1.00 83.50 102 ALA A CA 1
ATOM 764 C C . ALA A 1 102 ? 2.064 -3.941 -10.157 1.00 83.50 102 ALA A C 1
ATOM 766 O O . ALA A 1 102 ? 2.909 -4.380 -9.382 1.00 83.50 102 ALA A O 1
ATOM 767 N N . PHE A 1 103 ? 0.885 -3.487 -9.732 1.00 87.75 103 PHE A N 1
ATOM 768 C CA . PHE A 1 103 ? 0.473 -3.427 -8.330 1.00 87.75 103 PHE A CA 1
ATOM 769 C C . PHE A 1 103 ? -0.980 -3.855 -8.197 1.00 87.75 103 PHE A C 1
ATOM 771 O O . PHE A 1 103 ? -1.800 -3.416 -9.000 1.00 87.75 103 PHE A O 1
ATOM 778 N N . GLY A 1 104 ? -1.314 -4.674 -7.204 1.00 86.25 104 GLY A N 1
ATOM 779 C CA . GLY A 1 104 ? -2.664 -5.043 -6.770 1.00 86.25 104 GLY A CA 1
ATOM 780 C C . GLY A 1 104 ? -3.592 -5.740 -7.785 1.00 86.25 104 GLY A C 1
ATOM 781 O O . GLY A 1 104 ? -4.674 -6.195 -7.400 1.00 86.25 104 GLY A O 1
ATOM 782 N N . ARG A 1 105 ? -3.214 -5.772 -9.071 1.00 90.62 105 ARG A N 1
ATOM 783 C CA . ARG A 1 105 ? -3.948 -6.324 -10.224 1.00 90.62 105 ARG A CA 1
ATOM 784 C C . ARG A 1 105 ? -5.422 -5.913 -10.234 1.00 90.62 105 ARG A C 1
ATOM 786 O O . ARG A 1 105 ? -5.685 -4.715 -10.379 1.00 90.62 105 ARG A O 1
ATOM 793 N N . SER A 1 106 ? -6.372 -6.843 -10.081 1.00 92.00 106 SER A N 1
ATOM 794 C CA . SER A 1 106 ? -7.817 -6.588 -10.202 1.00 92.00 106 SER A CA 1
ATOM 795 C C . SER A 1 106 ? -8.336 -5.482 -9.298 1.00 92.00 106 SER A C 1
ATOM 797 O O . SER A 1 106 ? -9.339 -4.862 -9.645 1.00 92.00 106 SER A O 1
ATOM 799 N N . ILE A 1 107 ? -7.666 -5.166 -8.185 1.00 92.88 107 ILE A N 1
ATOM 800 C CA . ILE A 1 107 ? -8.087 -4.049 -7.330 1.00 92.88 107 ILE A CA 1
ATOM 801 C C . ILE A 1 107 ? -8.094 -2.707 -8.079 1.00 92.88 107 ILE A C 1
ATOM 803 O O . ILE A 1 107 ? -8.898 -1.838 -7.759 1.00 92.88 107 ILE A O 1
ATOM 807 N N . ASN A 1 108 ? -7.268 -2.559 -9.123 1.00 91.75 108 ASN A N 1
ATOM 808 C CA . ASN A 1 108 ? -7.237 -1.374 -9.987 1.00 91.75 108 ASN A CA 1
ATOM 809 C C . ASN A 1 108 ? -8.416 -1.304 -10.964 1.00 91.75 108 ASN A C 1
ATOM 811 O O . ASN A 1 108 ? -8.553 -0.310 -11.678 1.00 91.75 108 ASN A O 1
ATOM 815 N N . SER A 1 109 ? -9.263 -2.336 -11.030 1.00 93.12 109 SER A N 1
ATOM 816 C CA . SER A 1 109 ? -10.502 -2.279 -11.800 1.00 93.12 109 SER A CA 1
ATOM 817 C C . SER A 1 109 ? -11.340 -1.093 -11.313 1.00 93.12 109 SER A C 1
ATOM 819 O O . SER A 1 109 ? -11.661 -1.041 -10.120 1.00 93.12 109 SER A O 1
ATOM 821 N N . PRO A 1 110 ? -11.751 -0.165 -12.201 1.00 94.00 110 PRO A N 1
ATOM 822 C CA . PRO A 1 110 ? -12.532 1.003 -11.802 1.00 94.00 110 PRO A CA 1
ATOM 823 C C . PRO A 1 110 ? -13.792 0.639 -11.014 1.00 94.00 110 PRO A C 1
ATOM 825 O O . PRO A 1 110 ? -14.160 1.351 -10.087 1.00 94.00 110 PRO A O 1
ATOM 828 N N . TRP A 1 111 ? -14.421 -0.496 -11.326 1.00 95.25 111 TRP A N 1
ATOM 829 C CA . TRP A 1 111 ? -15.626 -0.963 -10.642 1.00 95.25 111 TRP A CA 1
ATOM 830 C C . TRP A 1 111 ? -15.368 -1.370 -9.192 1.00 95.25 111 TRP A C 1
ATOM 832 O O . TRP A 1 111 ? -16.134 -0.993 -8.306 1.00 95.25 111 TRP A O 1
ATOM 842 N N . ILE A 1 112 ? -14.276 -2.099 -8.938 1.00 95.94 112 ILE A N 1
ATOM 843 C CA . ILE A 1 112 ? -13.898 -2.501 -7.578 1.00 95.94 112 ILE A CA 1
ATOM 844 C C . ILE A 1 112 ? -13.438 -1.268 -6.799 1.00 95.94 112 ILE A C 1
ATOM 846 O O . ILE A 1 112 ? -13.913 -1.023 -5.691 1.00 95.94 112 ILE A O 1
ATOM 850 N N . TRP A 1 113 ? -12.570 -0.454 -7.403 1.00 97.06 113 TRP A N 1
ATOM 851 C CA . TRP A 1 113 ? -12.006 0.729 -6.764 1.00 97.06 113 TRP A CA 1
ATOM 852 C C . TRP A 1 113 ? -13.075 1.756 -6.381 1.00 97.06 113 TRP A C 1
ATOM 854 O O . TRP A 1 113 ? -13.161 2.169 -5.225 1.00 97.06 113 TRP A O 1
ATOM 864 N N . VAL A 1 114 ? -13.941 2.137 -7.328 1.00 97.50 114 VAL A N 1
ATOM 865 C CA . VAL A 1 114 ? -15.042 3.078 -7.073 1.00 97.50 114 VAL A CA 1
ATOM 866 C C . VAL A 1 114 ? -16.038 2.484 -6.081 1.00 97.50 114 VAL A C 1
ATOM 868 O O . VAL A 1 114 ? -16.491 3.202 -5.191 1.00 97.50 114 VAL A O 1
ATOM 871 N N . GLY A 1 115 ? -16.336 1.184 -6.174 1.00 98.06 115 GLY A N 1
ATOM 872 C CA . GLY A 1 115 ? -17.177 0.490 -5.199 1.00 98.06 115 GLY A CA 1
ATOM 873 C C . GLY A 1 115 ? -16.645 0.628 -3.770 1.00 98.06 115 GLY A C 1
ATOM 874 O O . GLY A 1 115 ? -17.394 1.007 -2.870 1.00 98.06 115 GLY A O 1
ATOM 875 N N . LEU A 1 116 ? -15.343 0.416 -3.564 1.00 98.31 116 LEU A N 1
ATOM 876 C CA . LEU A 1 116 ? -14.689 0.594 -2.265 1.00 98.31 116 LEU A CA 1
ATOM 877 C C . LEU A 1 116 ? -14.673 2.059 -1.812 1.00 98.31 116 LEU A C 1
ATOM 879 O O . LEU A 1 116 ? -14.981 2.333 -0.655 1.00 98.31 116 LEU A O 1
ATOM 883 N N . CYS A 1 117 ? -14.409 3.016 -2.707 1.00 98.31 117 CYS A N 1
ATOM 884 C CA . CYS A 1 117 ? -14.520 4.444 -2.389 1.00 98.31 117 CYS A CA 1
ATOM 885 C C . CYS A 1 117 ? -15.929 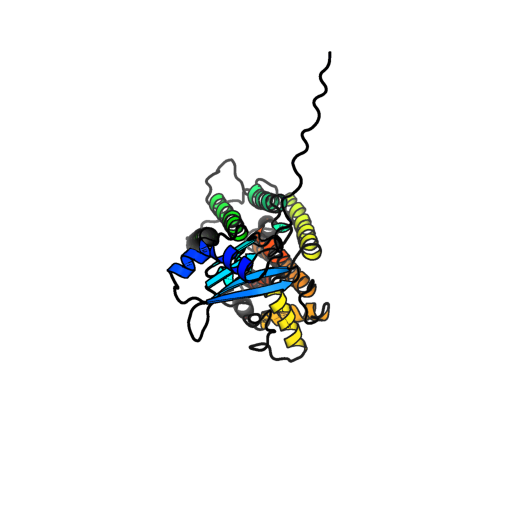4.808 -1.899 1.00 98.31 117 CYS A C 1
ATOM 887 O O . CYS A 1 117 ? -16.077 5.521 -0.906 1.00 98.31 117 CYS A O 1
ATOM 889 N N . VAL A 1 118 ? -16.971 4.303 -2.567 1.00 97.88 118 VAL A N 1
ATOM 890 C CA . VAL A 1 118 ? -18.365 4.523 -2.161 1.00 97.88 118 VAL A CA 1
ATOM 891 C C . VAL A 1 118 ? -18.634 3.874 -0.808 1.00 97.88 118 VAL A C 1
ATOM 893 O O . VAL A 1 118 ? -19.137 4.553 0.082 1.00 97.88 118 VAL A O 1
ATOM 896 N N . LEU A 1 119 ? -18.258 2.606 -0.611 1.00 98.19 119 LEU A N 1
ATOM 897 C CA . LEU A 1 119 ? -18.404 1.919 0.678 1.00 98.19 119 LEU A CA 1
ATOM 898 C C . LEU A 1 119 ? -17.679 2.661 1.810 1.00 98.19 119 LEU A C 1
ATOM 900 O O . LEU A 1 119 ? -18.211 2.782 2.909 1.00 98.19 119 LEU A O 1
ATOM 904 N N . PHE A 1 120 ? -16.505 3.226 1.540 1.00 98.00 120 PHE A N 1
ATOM 905 C CA . PHE A 1 120 ? -15.748 3.998 2.516 1.00 98.00 120 PHE A CA 1
ATOM 906 C C . PHE A 1 120 ? -16.425 5.330 2.882 1.00 98.00 120 PHE A C 1
ATOM 908 O O . PHE A 1 120 ? -16.461 5.688 4.056 1.00 98.00 120 PHE A O 1
ATOM 915 N N . LEU A 1 121 ? -16.975 6.065 1.909 1.00 96.88 121 LEU A N 1
ATOM 916 C CA . LEU A 1 121 ? -17.555 7.400 2.125 1.00 96.88 121 LEU A CA 1
ATOM 917 C C . LEU A 1 121 ? -18.999 7.366 2.642 1.00 96.88 121 LEU A C 1
ATOM 919 O O . LEU A 1 121 ? -19.368 8.152 3.520 1.00 96.88 121 LEU A O 1
ATOM 923 N N . LEU A 1 122 ? -19.819 6.467 2.092 1.00 95.88 122 LEU A N 1
ATOM 924 C CA . LEU A 1 122 ? -21.272 6.437 2.264 1.00 95.88 122 LEU A CA 1
ATOM 925 C C . LEU A 1 122 ? -21.716 6.435 3.740 1.00 95.88 122 LEU A C 1
ATOM 927 O O . LEU A 1 122 ? -22.612 7.209 4.080 1.00 95.88 122 LEU A O 1
ATOM 931 N N . PRO A 1 123 ? -21.104 5.660 4.659 1.00 96.38 123 PRO A N 1
ATOM 932 C CA . PRO A 1 123 ? -21.539 5.636 6.052 1.00 96.38 123 PRO A CA 1
ATOM 933 C C . PRO A 1 123 ? -21.393 6.969 6.778 1.00 96.38 123 PRO A C 1
ATOM 935 O O . PRO A 1 123 ? -22.097 7.194 7.759 1.00 96.38 123 PRO A O 1
ATOM 938 N N . PHE A 1 124 ? -20.490 7.841 6.327 1.00 94.38 124 PHE A N 1
ATOM 939 C CA . PHE A 1 124 ? -20.126 9.068 7.033 1.00 94.38 124 PHE A CA 1
ATOM 940 C C . PHE A 1 124 ? -20.766 10.329 6.460 1.00 94.38 124 PHE A C 1
ATOM 942 O O . PHE A 1 124 ? -20.632 11.394 7.071 1.00 94.38 124 PHE A O 1
ATOM 949 N N . PHE A 1 125 ? -21.437 10.225 5.312 1.00 92.50 125 PHE A N 1
ATOM 950 C CA . PHE A 1 125 ? -22.029 11.371 4.640 1.00 92.50 125 PHE A CA 1
ATOM 951 C C . PHE A 1 125 ? -23.241 11.903 5.420 1.00 92.50 125 PHE A C 1
ATOM 953 O O . PHE A 1 125 ? -24.199 11.178 5.684 1.00 92.50 125 PHE A O 1
ATOM 960 N N . ASP A 1 126 ? -23.198 13.181 5.802 1.00 91.12 126 ASP A N 1
ATOM 961 C CA . ASP A 1 126 ? -24.294 13.866 6.498 1.00 91.12 126 ASP A CA 1
ATOM 962 C C . ASP A 1 126 ? -24.955 14.898 5.572 1.00 91.12 126 ASP A C 1
ATOM 964 O O . ASP A 1 126 ? -24.454 16.012 5.410 1.00 91.12 126 ASP A O 1
ATOM 968 N N . TRP A 1 127 ? -26.114 14.544 5.003 1.00 88.81 127 TRP A N 1
ATOM 969 C CA . TRP A 1 127 ? -26.917 15.427 4.142 1.00 88.81 127 TRP A CA 1
ATOM 970 C C . TRP A 1 127 ? -27.350 16.724 4.830 1.00 88.81 127 TRP A C 1
ATOM 972 O O . TRP A 1 127 ? -27.599 17.722 4.161 1.00 88.81 127 TRP A O 1
ATOM 982 N N . ARG A 1 128 ? -27.444 16.731 6.166 1.00 89.81 128 ARG A N 1
ATOM 983 C CA . ARG A 1 128 ? -27.852 17.921 6.925 1.00 89.81 128 ARG A CA 1
ATOM 984 C C . ARG A 1 128 ? -26.705 18.909 7.112 1.00 89.81 128 ARG A C 1
ATOM 986 O O . ARG A 1 128 ? -26.956 20.070 7.411 1.00 89.81 128 ARG A O 1
ATOM 993 N N . ASN A 1 129 ? -25.460 18.453 6.983 1.00 89.75 129 ASN A N 1
ATOM 994 C CA . ASN A 1 129 ? -24.275 19.296 7.094 1.00 89.75 129 ASN A CA 1
ATOM 995 C C . ASN A 1 129 ? -23.188 18.839 6.102 1.00 89.75 129 ASN A C 1
ATOM 997 O O . ASN A 1 129 ? -22.198 18.215 6.506 1.00 89.75 129 ASN A O 1
ATOM 1001 N N . PRO A 1 130 ? -23.356 19.150 4.803 1.00 88.50 130 PRO A N 1
ATOM 1002 C CA . PRO A 1 130 ? -22.469 18.657 3.754 1.00 88.50 130 PRO A CA 1
ATOM 1003 C C . PRO A 1 130 ? -21.044 19.225 3.841 1.00 88.50 130 PRO A C 1
ATOM 1005 O O . PRO A 1 130 ? -20.116 18.585 3.359 1.00 88.50 130 PRO A O 1
ATOM 1008 N N . PHE A 1 131 ? -20.830 20.357 4.520 1.00 92.25 131 PHE A N 1
ATOM 1009 C CA . PHE A 1 131 ? -19.520 21.017 4.641 1.00 92.25 131 PHE A CA 1
ATOM 1010 C C . PHE A 1 131 ? -18.829 20.775 5.992 1.00 92.25 131 PHE A C 1
ATOM 1012 O O . PHE A 1 131 ? -18.032 21.586 6.465 1.00 92.25 131 PHE A O 1
ATOM 1019 N N . ARG A 1 132 ? -19.120 19.652 6.655 1.00 90.50 132 ARG A N 1
ATOM 1020 C CA . ARG A 1 132 ? -18.423 19.273 7.888 1.00 90.50 132 ARG A CA 1
ATOM 1021 C C . ARG A 1 132 ? -16.958 18.928 7.596 1.00 90.50 132 ARG A C 1
ATOM 1023 O O . ARG A 1 132 ? -16.673 18.198 6.654 1.00 90.50 132 ARG A O 1
ATOM 1030 N N . TRP A 1 133 ? -16.050 19.326 8.491 1.00 90.31 133 TRP A N 1
ATOM 1031 C CA . TRP A 1 133 ? -14.614 19.003 8.424 1.00 90.31 133 TRP A CA 1
ATOM 1032 C C . TRP A 1 133 ? -14.301 17.529 8.127 1.00 90.31 133 TRP A C 1
ATOM 1034 O O . TRP A 1 133 ? -13.417 17.256 7.324 1.00 90.31 133 TRP A O 1
ATOM 1044 N N . LEU A 1 134 ? -15.070 16.588 8.695 1.00 90.69 134 LEU A N 1
ATOM 1045 C CA . LEU A 1 134 ? -14.892 15.158 8.419 1.00 90.69 134 LEU A CA 1
ATOM 1046 C C . LEU A 1 134 ? -15.020 14.826 6.924 1.00 90.69 134 LEU A C 1
ATOM 1048 O O . LEU A 1 134 ? -14.304 13.961 6.443 1.00 90.69 134 LEU A O 1
ATOM 1052 N N . HIS A 1 135 ? -15.911 15.489 6.182 1.00 93.62 135 HIS A N 1
ATOM 1053 C CA . HIS A 1 135 ? -16.070 15.209 4.754 1.00 93.62 135 HIS A CA 1
ATOM 1054 C C . HIS A 1 135 ? -14.831 15.631 3.969 1.00 93.62 135 HIS A C 1
ATOM 1056 O O . HIS A 1 135 ? -14.412 14.896 3.088 1.00 93.62 135 HIS A O 1
ATOM 1062 N N . PHE A 1 136 ? -14.194 16.748 4.327 1.00 94.88 136 PHE A N 1
ATOM 1063 C CA . PHE A 1 136 ? -12.924 17.146 3.717 1.00 94.88 136 PHE A CA 1
ATOM 1064 C C . PHE A 1 136 ? -11.795 16.166 4.055 1.00 94.88 136 PHE A C 1
ATOM 1066 O O . PHE A 1 136 ? -11.001 15.837 3.183 1.00 94.88 136 PHE A O 1
ATOM 1073 N N . ASP A 1 137 ? -11.756 15.643 5.283 1.00 94.69 137 ASP A N 1
ATOM 1074 C CA . ASP A 1 137 ? -10.777 14.622 5.682 1.00 94.69 137 ASP A CA 1
ATOM 1075 C C . ASP A 1 137 ? -10.981 13.310 4.894 1.00 94.69 137 ASP A C 1
ATOM 1077 O O . ASP A 1 137 ? -10.026 12.722 4.389 1.00 94.69 137 ASP A O 1
ATOM 1081 N N . LEU A 1 138 ? -12.234 12.883 4.715 1.00 95.06 138 LEU A N 1
ATOM 1082 C CA . LEU A 1 138 ? -12.593 11.708 3.915 1.00 95.06 138 LEU A CA 1
ATOM 1083 C C . LEU A 1 138 ? -12.326 11.907 2.416 1.00 95.06 138 LEU A C 1
ATOM 1085 O O . LEU A 1 138 ? -11.834 10.993 1.754 1.00 95.06 138 LEU A O 1
ATOM 1089 N N . LEU A 1 139 ? -12.612 13.100 1.887 1.00 95.19 139 LEU A N 1
ATOM 1090 C CA . LEU A 1 139 ? -12.284 13.477 0.512 1.00 95.19 139 LEU A CA 1
ATOM 1091 C C . LEU A 1 139 ? -10.774 13.517 0.296 1.00 95.19 139 LEU A C 1
ATOM 1093 O O . LEU A 1 139 ? -10.325 13.108 -0.767 1.00 95.19 139 LEU A O 1
ATOM 1097 N N . ALA A 1 140 ? -9.987 13.948 1.284 1.00 96.94 140 ALA A N 1
ATOM 1098 C CA . ALA A 1 140 ? -8.535 13.903 1.183 1.00 96.94 140 ALA A CA 1
ATOM 1099 C C . ALA A 1 140 ? -8.020 12.454 1.112 1.00 96.94 140 ALA A C 1
ATOM 1101 O O . ALA A 1 140 ? -7.192 12.140 0.260 1.00 96.94 140 ALA A O 1
ATOM 1102 N N . LEU A 1 141 ? -8.562 11.552 1.942 1.00 96.94 141 LEU A N 1
ATOM 1103 C CA . LEU A 1 141 ? -8.218 10.124 1.924 1.00 96.94 141 LEU A CA 1
ATOM 1104 C C . LEU A 1 141 ? -8.583 9.446 0.595 1.00 96.94 141 LEU A C 1
ATOM 1106 O O . LEU A 1 141 ? -7.766 8.734 0.018 1.00 96.94 141 LEU A O 1
ATOM 1110 N N . VAL A 1 142 ? -9.790 9.682 0.073 1.00 97.19 142 VAL A N 1
ATOM 1111 C CA . VAL A 1 142 ? -10.197 9.140 -1.237 1.00 97.19 142 VAL A CA 1
ATOM 1112 C C . VAL A 1 142 ? -9.500 9.865 -2.389 1.00 97.19 142 VAL A C 1
ATOM 1114 O O . VAL A 1 142 ? -9.266 9.259 -3.433 1.00 97.19 142 VAL A O 1
ATOM 1117 N N . GLY A 1 143 ? -9.097 11.122 -2.198 1.00 97.12 143 GLY A N 1
ATOM 1118 C CA . GLY A 1 143 ? -8.389 11.950 -3.171 1.00 97.12 143 GLY A CA 1
ATOM 1119 C C . GLY A 1 143 ? -7.063 11.355 -3.635 1.00 97.12 143 GLY A C 1
ATOM 1120 O O . GLY A 1 143 ? -6.660 11.593 -4.773 1.00 97.12 143 GLY A O 1
ATOM 1121 N N . PHE A 1 144 ? -6.430 10.493 -2.830 1.00 97.69 144 PHE A N 1
ATOM 1122 C CA . PHE A 1 144 ? -5.265 9.723 -3.273 1.00 97.69 144 PHE A CA 1
ATOM 1123 C C . PHE A 1 144 ? -5.578 8.857 -4.501 1.00 97.69 144 PHE A C 1
ATOM 1125 O O . PHE A 1 144 ? -4.678 8.586 -5.288 1.00 97.69 144 PHE A O 1
ATOM 1132 N N . SER A 1 145 ? -6.844 8.492 -4.738 1.00 97.38 145 SER A N 1
ATOM 1133 C CA . SER A 1 145 ? -7.277 7.797 -5.961 1.00 97.38 145 SER A CA 1
ATOM 1134 C C . SER A 1 145 ? -6.947 8.591 -7.224 1.00 97.38 145 SER A C 1
ATOM 1136 O O . SER A 1 145 ? -6.572 8.002 -8.232 1.00 97.38 145 SER A O 1
ATOM 1138 N N . ALA A 1 146 ? -7.040 9.927 -7.177 1.00 97.00 146 ALA A N 1
ATOM 1139 C CA . ALA A 1 146 ? -6.635 10.772 -8.297 1.00 97.00 146 ALA A CA 1
ATOM 1140 C C . ALA A 1 146 ? -5.116 10.695 -8.518 1.00 97.00 146 ALA A C 1
ATOM 1142 O O . ALA A 1 146 ? -4.666 10.536 -9.650 1.00 97.00 146 ALA A O 1
ATOM 1143 N N . SER A 1 147 ? -4.324 10.728 -7.439 1.00 96.75 147 SER A N 1
ATOM 1144 C CA . SER A 1 147 ? -2.869 10.537 -7.519 1.00 96.75 147 SER A CA 1
ATOM 1145 C C . SER A 1 147 ? -2.505 9.165 -8.101 1.00 96.75 147 SER A C 1
ATOM 1147 O O . SER A 1 147 ? -1.644 9.089 -8.979 1.00 96.75 147 SER A O 1
ATOM 1149 N N . LEU A 1 148 ? -3.196 8.101 -7.676 1.00 95.00 148 LEU A N 1
ATOM 1150 C CA . LEU A 1 148 ? -2.997 6.746 -8.190 1.00 95.00 148 LEU A CA 1
ATOM 1151 C C . LEU A 1 148 ? -3.384 6.630 -9.670 1.00 95.00 148 LEU A C 1
ATOM 1153 O O . LEU A 1 148 ? -2.676 5.987 -10.435 1.00 95.00 148 LEU A O 1
ATOM 1157 N N . ALA A 1 149 ? -4.458 7.291 -10.109 1.00 94.56 149 ALA A N 1
ATOM 1158 C CA . ALA A 1 149 ? -4.842 7.305 -11.519 1.00 94.56 149 ALA A CA 1
ATOM 1159 C C . ALA A 1 149 ? -3.741 7.920 -12.403 1.00 94.56 149 ALA A C 1
ATOM 1161 O O . ALA A 1 149 ? -3.393 7.349 -13.436 1.00 94.56 149 ALA A O 1
ATOM 1162 N N . PHE A 1 150 ? -3.138 9.037 -11.977 1.00 95.12 150 PHE A N 1
ATOM 1163 C CA . PHE A 1 150 ? -2.000 9.630 -12.690 1.00 95.12 150 PHE A CA 1
ATOM 1164 C C . PHE A 1 150 ? -0.735 8.770 -12.604 1.00 95.12 150 PHE A C 1
ATOM 1166 O O . PHE A 1 150 ? 0.004 8.692 -13.583 1.00 95.12 150 PHE A O 1
ATOM 1173 N N . PHE A 1 151 ? -0.500 8.094 -11.475 1.00 92.75 151 PHE A N 1
ATOM 1174 C CA . PHE A 1 151 ? 0.594 7.132 -11.328 1.00 92.75 151 PHE A CA 1
ATOM 1175 C C . PHE A 1 151 ? 0.460 5.981 -12.336 1.00 92.75 151 PHE A C 1
ATOM 1177 O O . PHE A 1 151 ? 1.384 5.715 -13.103 1.00 92.75 151 PHE A O 1
ATOM 1184 N N . ASN A 1 152 ? -0.726 5.371 -12.410 1.00 91.50 152 ASN A N 1
ATOM 1185 C CA . ASN A 1 152 ? -1.043 4.298 -13.352 1.00 91.50 152 ASN A CA 1
ATOM 1186 C C . ASN A 1 152 ? -1.000 4.770 -14.815 1.00 91.50 152 ASN A C 1
ATOM 1188 O O . ASN A 1 152 ? -0.703 3.981 -15.703 1.00 91.50 152 ASN A O 1
ATOM 1192 N N . ALA A 1 153 ? -1.230 6.059 -15.073 1.00 91.19 153 ALA A N 1
ATOM 1193 C CA . ALA A 1 153 ? -1.062 6.679 -16.388 1.00 91.19 153 ALA A CA 1
ATOM 1194 C C . ALA A 1 153 ? 0.391 7.106 -16.695 1.00 91.19 153 ALA A C 1
ATOM 1196 O O . ALA A 1 153 ? 0.615 7.865 -17.637 1.00 91.19 153 ALA A O 1
ATOM 1197 N N . ALA A 1 154 ? 1.372 6.662 -15.899 1.00 90.31 154 ALA A N 1
ATOM 1198 C CA . ALA A 1 154 ? 2.790 7.011 -16.028 1.00 90.31 154 ALA A CA 1
ATOM 1199 C C . ALA A 1 154 ? 3.088 8.524 -15.931 1.00 90.31 154 ALA A C 1
ATOM 1201 O O . ALA A 1 154 ? 4.112 9.000 -16.422 1.00 90.31 154 ALA A O 1
ATOM 1202 N N . ASN A 1 155 ? 2.209 9.293 -15.280 1.00 91.50 155 ASN A N 1
ATOM 1203 C CA . ASN A 1 155 ? 2.325 10.740 -15.117 1.00 91.50 155 ASN A CA 1
ATOM 1204 C C . ASN A 1 155 ? 2.669 11.106 -13.664 1.00 91.50 155 ASN A C 1
ATOM 1206 O O . ASN A 1 155 ? 1.853 11.644 -12.905 1.00 91.50 155 ASN A O 1
ATOM 1210 N N . LEU A 1 156 ? 3.914 10.817 -13.268 1.00 90.06 156 LEU A N 1
ATOM 1211 C CA . LEU A 1 156 ? 4.390 11.119 -11.912 1.00 90.06 156 LEU A CA 1
ATOM 1212 C C . LEU A 1 156 ? 4.446 12.622 -11.613 1.00 90.06 156 LEU A C 1
ATOM 1214 O O . LEU A 1 156 ? 4.275 13.012 -10.460 1.00 90.06 156 LEU A O 1
ATOM 1218 N N . GLY A 1 157 ? 4.634 13.457 -12.641 1.00 90.81 157 GLY A N 1
ATOM 1219 C CA . GLY A 1 157 ? 4.683 14.914 -12.502 1.00 90.81 157 GLY A CA 1
ATOM 1220 C C . GLY A 1 157 ? 3.393 15.515 -11.941 1.00 90.81 157 GLY A C 1
ATOM 1221 O O . GLY A 1 157 ? 3.448 16.554 -11.295 1.00 90.81 157 GLY A O 1
ATOM 1222 N N . ILE A 1 158 ? 2.251 14.843 -12.129 1.00 95.50 158 ILE A N 1
ATOM 1223 C CA . ILE A 1 158 ? 0.964 15.229 -11.532 1.00 95.50 158 ILE A CA 1
ATOM 1224 C C . ILE A 1 158 ? 0.646 14.377 -10.297 1.00 95.50 158 ILE A C 1
ATOM 1226 O O . ILE A 1 158 ? 0.190 14.909 -9.283 1.00 95.50 158 ILE A O 1
ATOM 1230 N N . SER A 1 159 ? 0.912 13.066 -10.347 1.00 95.50 159 SER A N 1
ATOM 1231 C CA . SER A 1 159 ? 0.634 12.149 -9.232 1.00 95.50 159 SER A CA 1
ATOM 1232 C C . SER A 1 159 ? 1.302 12.600 -7.929 1.00 95.50 159 SER A C 1
ATOM 1234 O O . SER A 1 159 ? 0.622 12.702 -6.900 1.00 95.50 159 SER A O 1
ATOM 1236 N N . VAL A 1 160 ? 2.603 12.916 -7.975 1.00 95.38 160 VAL A N 1
ATOM 1237 C CA . VAL A 1 160 ? 3.390 13.241 -6.779 1.00 95.38 160 VAL A CA 1
ATOM 1238 C C . VAL A 1 160 ? 2.884 14.525 -6.113 1.00 95.38 160 VAL A C 1
ATOM 1240 O O . VAL A 1 160 ? 2.505 14.433 -4.944 1.00 95.38 160 VAL A O 1
ATOM 1243 N N . PRO A 1 161 ? 2.743 15.679 -6.802 1.00 97.69 161 PRO A N 1
ATOM 1244 C CA . PRO A 1 161 ? 2.188 16.886 -6.186 1.00 97.69 161 PRO A CA 1
ATOM 1245 C C . PRO A 1 161 ? 0.807 16.696 -5.553 1.00 97.69 161 PRO A C 1
ATOM 1247 O O . PRO A 1 161 ? 0.576 17.205 -4.456 1.00 97.69 161 PRO A O 1
ATOM 1250 N N . ILE A 1 162 ? -0.094 15.934 -6.192 1.00 98.00 162 ILE A N 1
ATOM 1251 C CA . ILE A 1 162 ? -1.410 15.623 -5.611 1.00 98.00 162 ILE A CA 1
ATOM 1252 C C . ILE A 1 162 ? -1.233 14.867 -4.292 1.00 98.00 162 ILE A C 1
ATOM 1254 O O . ILE A 1 162 ? -1.796 15.270 -3.276 1.00 98.00 162 ILE A O 1
ATOM 1258 N N . SER A 1 163 ? -0.428 13.799 -4.282 1.00 97.38 163 SER A N 1
ATOM 1259 C CA . SER A 1 163 ? -0.196 13.012 -3.064 1.00 97.38 163 SER A CA 1
ATOM 1260 C C . SER A 1 163 ? 0.433 13.851 -1.948 1.00 97.38 163 SER A C 1
ATOM 1262 O O . SER A 1 163 ? -0.014 13.783 -0.805 1.00 97.38 163 SER A O 1
ATOM 1264 N N . SER A 1 164 ? 1.405 14.708 -2.277 1.00 97.50 164 SER A N 1
ATOM 1265 C CA . SER A 1 164 ? 2.075 15.586 -1.318 1.00 97.50 164 SER A CA 1
ATOM 1266 C C . SER A 1 164 ? 1.115 16.611 -0.715 1.00 97.50 164 SER A C 1
ATOM 1268 O O . SER A 1 164 ? 1.130 16.817 0.496 1.00 97.50 164 SER A O 1
ATOM 1270 N N . ALA A 1 165 ? 0.243 17.218 -1.527 1.00 97.88 165 ALA A N 1
ATOM 1271 C CA . ALA A 1 165 ? -0.759 18.169 -1.050 1.00 97.88 165 ALA A CA 1
ATOM 1272 C C . ALA A 1 165 ? -1.776 17.506 -0.105 1.00 97.88 165 ALA A C 1
ATOM 1274 O O . ALA A 1 165 ? -2.110 18.063 0.943 1.00 97.88 165 ALA A O 1
ATOM 1275 N N . LEU A 1 166 ? -2.232 16.295 -0.438 1.00 98.00 166 LEU A N 1
ATOM 1276 C CA . LEU A 1 166 ? -3.156 15.524 0.397 1.00 98.00 166 LEU A CA 1
ATOM 1277 C C . LEU A 1 166 ? -2.509 15.076 1.714 1.00 98.00 166 LEU A C 1
ATOM 1279 O O . LEU A 1 166 ? -3.132 15.189 2.769 1.00 98.00 166 LEU A O 1
ATOM 1283 N N . LEU A 1 167 ? -1.251 14.627 1.684 1.00 96.88 167 LEU A N 1
ATOM 1284 C CA . LEU A 1 167 ? -0.492 14.313 2.898 1.00 96.88 167 LEU A CA 1
ATOM 1285 C C . LEU A 1 167 ? -0.307 15.551 3.779 1.00 96.88 167 LEU A C 1
ATOM 1287 O O . LEU A 1 167 ? -0.544 15.478 4.983 1.00 96.88 167 LEU A O 1
ATOM 1291 N N . ALA A 1 168 ? 0.052 16.697 3.193 1.00 97.44 168 ALA A N 1
ATOM 1292 C CA . ALA A 1 168 ? 0.195 17.952 3.928 1.00 97.44 168 ALA A CA 1
ATOM 1293 C C . ALA A 1 168 ? -1.123 18.369 4.601 1.00 97.44 168 ALA A C 1
ATOM 1295 O O . ALA A 1 168 ? -1.121 18.762 5.770 1.00 97.44 168 ALA A O 1
ATOM 1296 N N . TRP A 1 169 ? -2.255 18.211 3.902 1.00 96.44 169 TRP A N 1
ATOM 1297 C CA . TRP A 1 169 ? -3.582 18.399 4.487 1.00 96.44 169 TRP A CA 1
ATOM 1298 C C . TRP A 1 169 ? -3.808 17.474 5.685 1.00 96.44 169 TRP A C 1
ATOM 1300 O O . TRP A 1 169 ? -4.144 17.954 6.766 1.00 96.44 169 TRP A O 1
ATOM 1310 N N . LEU A 1 170 ? -3.592 16.163 5.530 1.00 96.00 170 LEU A N 1
ATOM 1311 C CA . LEU A 1 170 ? -3.818 15.186 6.600 1.00 96.00 170 LEU A CA 1
ATOM 1312 C C . LEU A 1 170 ? -2.930 15.445 7.820 1.00 96.00 170 LEU A C 1
ATOM 1314 O O . LEU A 1 170 ? -3.428 15.425 8.943 1.00 96.00 170 LEU A O 1
ATOM 1318 N N . VAL A 1 171 ? -1.648 15.757 7.618 1.00 96.50 171 VAL A N 1
ATOM 1319 C CA . VAL A 1 171 ? -0.730 16.135 8.702 1.00 96.50 171 VAL A CA 1
ATOM 1320 C C . VAL A 1 171 ? -1.235 17.386 9.415 1.00 96.50 171 VAL A C 1
ATOM 1322 O O . VAL A 1 171 ? -1.393 17.374 10.637 1.00 96.50 171 VAL A O 1
ATOM 1325 N N . GLY A 1 172 ? -1.564 18.446 8.670 1.00 96.44 172 GLY A N 1
ATOM 1326 C CA . GLY A 1 172 ? -2.104 19.679 9.242 1.00 96.44 172 GLY A CA 1
ATOM 1327 C C . GLY A 1 172 ? -3.396 19.442 10.030 1.00 96.44 172 GLY A C 1
ATOM 1328 O O . GLY A 1 172 ? -3.570 19.975 11.127 1.00 96.44 172 GLY A O 1
ATOM 1329 N N . ARG A 1 173 ? -4.286 18.585 9.521 1.00 94.25 173 ARG A N 1
ATOM 1330 C CA . ARG A 1 173 ? -5.545 18.216 10.179 1.00 94.25 173 ARG A CA 1
ATOM 1331 C C . ARG A 1 173 ? -5.330 17.389 11.440 1.00 94.25 173 ARG A C 1
ATOM 1333 O O . ARG A 1 173 ? -5.953 17.690 12.457 1.00 94.25 173 ARG A O 1
ATOM 1340 N N . LEU A 1 174 ? -4.444 16.397 11.411 1.00 93.62 174 LEU A N 1
ATOM 1341 C CA . LEU A 1 174 ? -4.106 15.587 12.583 1.00 93.62 174 LEU A CA 1
ATOM 1342 C C . LEU A 1 174 ? -3.445 16.433 13.676 1.00 93.62 174 LEU A C 1
ATOM 1344 O O . LEU A 1 174 ? -3.836 16.322 14.837 1.00 93.62 174 LEU A O 1
ATOM 1348 N N . LEU A 1 175 ? -2.527 17.338 13.313 1.00 94.56 175 LEU A N 1
ATOM 1349 C CA . LEU A 1 175 ? -1.932 18.302 14.243 1.00 94.56 175 LEU A CA 1
ATOM 1350 C C . LEU A 1 175 ? -2.993 19.233 14.834 1.00 94.56 175 LEU A C 1
ATOM 1352 O O . LEU A 1 175 ? -3.051 19.408 16.049 1.00 94.56 175 LEU A O 1
ATOM 1356 N N . PHE A 1 176 ? -3.880 19.783 14.003 1.00 92.56 176 PHE A N 1
ATOM 1357 C CA . PHE A 1 176 ? -4.964 20.646 14.469 1.00 92.56 176 PHE A CA 1
ATOM 1358 C C . PHE A 1 176 ? -5.893 19.928 15.457 1.00 92.56 176 PHE A C 1
ATOM 1360 O O . PHE A 1 176 ? -6.278 20.505 16.472 1.00 92.56 176 PHE A O 1
ATOM 1367 N N . VAL A 1 177 ? -6.257 18.670 15.186 1.00 89.50 177 VAL A N 1
ATOM 1368 C CA . VAL A 1 177 ? -7.105 17.870 16.083 1.00 89.50 177 VAL A CA 1
ATOM 1369 C C . VAL A 1 177 ? -6.361 17.496 17.368 1.00 89.50 177 VAL A C 1
ATOM 1371 O O . VAL A 1 177 ? -6.941 17.606 18.445 1.00 89.50 177 VAL A O 1
ATOM 1374 N N . GLY A 1 178 ? -5.094 17.086 17.271 1.00 88.94 178 GLY A N 1
ATOM 1375 C CA . GLY A 1 178 ? -4.294 16.624 18.408 1.00 88.94 178 GLY A CA 1
ATOM 1376 C C . GLY A 1 178 ? -3.831 17.734 19.356 1.00 88.94 178 GLY A C 1
ATOM 1377 O O . GLY A 1 178 ? -3.747 17.507 20.559 1.00 88.94 178 GLY A O 1
ATOM 1378 N N . LEU A 1 179 ? -3.559 18.938 18.839 1.00 91.88 179 LEU A N 1
ATOM 1379 C CA . LEU A 1 179 ? -3.066 20.077 19.628 1.00 91.88 179 LEU A CA 1
ATOM 1380 C C . LEU A 1 179 ? -4.186 20.938 20.227 1.00 91.88 179 LEU A C 1
ATOM 1382 O O . LEU A 1 179 ? -3.943 21.755 21.119 1.00 91.88 179 LEU A O 1
ATOM 1386 N N . ARG A 1 180 ? -5.428 20.791 19.756 1.00 87.62 180 ARG A N 1
ATOM 1387 C CA . ARG A 1 180 ? -6.555 21.573 20.269 1.00 87.62 180 ARG A CA 1
ATOM 1388 C C . ARG A 1 180 ? -6.941 21.104 21.676 1.00 87.62 180 ARG A C 1
ATOM 1390 O O . ARG A 1 180 ? -7.154 19.916 21.907 1.00 87.62 180 ARG A O 1
ATOM 1397 N N . LYS A 1 181 ? -7.105 22.048 22.617 1.00 75.94 181 LYS A N 1
ATOM 1398 C CA . LYS A 1 181 ? -7.629 21.760 23.967 1.00 75.94 181 LYS A CA 1
ATOM 1399 C C . LYS A 1 181 ? -9.000 21.085 23.844 1.00 75.94 181 LYS A C 1
ATOM 1401 O O . LYS A 1 181 ? -9.933 21.647 23.271 1.00 75.94 181 LYS A O 1
ATOM 1406 N N . SER A 1 182 ? -9.066 19.849 24.327 1.00 68.75 182 SER A N 1
ATOM 1407 C CA . SER A 1 182 ? -10.139 18.903 24.030 1.00 68.75 182 SER A CA 1
ATOM 1408 C C . SER A 1 182 ? -11.517 19.419 24.450 1.00 68.75 182 SER A C 1
ATOM 1410 O O . SER A 1 182 ? -11.766 19.706 25.618 1.00 68.75 182 SER A O 1
ATOM 1412 N N . SER A 1 183 ? -12.428 19.488 23.483 1.00 62.12 183 SER A N 1
ATOM 1413 C CA . SER A 1 183 ? -13.869 19.377 23.717 1.00 62.12 183 SER A CA 1
ATOM 1414 C C . SER A 1 183 ? -14.256 17.937 23.390 1.00 62.12 183 SER A C 1
ATOM 1416 O O . SER A 1 183 ? -13.721 17.377 22.431 1.00 62.12 183 SER A O 1
ATOM 1418 N N . ARG A 1 184 ? -15.174 17.322 24.150 1.00 68.38 184 ARG A N 1
ATOM 1419 C CA . ARG A 1 184 ? -15.665 15.971 23.826 1.00 68.38 184 ARG A CA 1
ATOM 1420 C C . ARG A 1 184 ? -16.093 15.924 22.350 1.00 68.38 184 ARG A C 1
ATOM 1422 O O . ARG A 1 184 ? -16.871 16.788 21.939 1.00 68.38 184 ARG A O 1
ATOM 1429 N N . PRO A 1 185 ? -15.607 14.954 21.552 1.00 69.75 185 PRO A N 1
ATOM 1430 C CA . PRO A 1 185 ? -15.995 14.865 20.156 1.00 69.75 185 PRO A CA 1
ATOM 1431 C C . PRO A 1 185 ? -17.513 14.668 20.053 1.00 69.75 185 PRO A C 1
ATOM 1433 O O . PRO A 1 185 ? -18.102 13.962 20.883 1.00 69.75 185 PRO A O 1
ATOM 1436 N N . PRO A 1 186 ? -18.165 15.286 19.054 1.00 75.25 186 PRO A N 1
ATOM 1437 C CA . PRO A 1 186 ? -19.605 15.175 18.888 1.00 75.25 186 PRO A CA 1
ATOM 1438 C C . PRO A 1 186 ? -20.045 13.710 18.688 1.00 75.25 186 PRO A C 1
ATOM 1440 O O . PRO A 1 186 ? -19.230 12.821 18.401 1.00 75.25 186 PRO A O 1
ATOM 1443 N N . PRO A 1 187 ? -21.346 13.411 18.852 1.00 79.19 187 PRO A N 1
ATOM 1444 C CA . PRO A 1 187 ? -21.895 12.102 18.520 1.00 79.19 187 PRO A CA 1
ATOM 1445 C C . PRO A 1 187 ? -21.529 11.687 17.095 1.00 79.19 187 PRO A C 1
ATOM 1447 O O . PRO A 1 187 ? -21.631 12.491 16.164 1.00 79.19 187 PRO A O 1
ATOM 1450 N N . LEU A 1 188 ? -21.106 10.433 16.930 1.00 83.06 188 LEU A N 1
ATOM 1451 C CA . LEU A 1 188 ? -20.845 9.873 15.612 1.00 83.06 188 LEU A CA 1
ATOM 1452 C C . LEU A 1 188 ? -22.184 9.725 14.884 1.00 83.06 188 LEU A C 1
ATOM 1454 O O . LEU A 1 188 ? -23.038 8.940 15.290 1.00 83.06 188 LEU A O 1
ATOM 1458 N N . ARG A 1 189 ? -22.371 10.512 13.826 1.00 87.69 189 ARG A N 1
ATOM 1459 C CA . ARG A 1 189 ? -23.537 10.419 12.946 1.00 87.69 189 ARG A CA 1
ATOM 1460 C C . ARG A 1 189 ? -23.169 9.544 11.763 1.00 87.69 189 ARG A C 1
ATOM 1462 O O . ARG A 1 189 ? -22.290 9.926 10.993 1.00 87.69 189 ARG A O 1
ATOM 1469 N N . LEU A 1 190 ? -23.826 8.393 11.665 1.00 93.00 190 LEU A N 1
ATOM 1470 C CA . LEU A 1 190 ? -23.674 7.462 10.557 1.00 93.00 190 LEU A CA 1
ATOM 1471 C C . LEU A 1 190 ? -24.958 7.443 9.736 1.00 93.00 190 LEU A C 1
ATOM 1473 O O . LEU A 1 190 ? -26.047 7.340 10.301 1.00 93.00 190 LEU A O 1
ATOM 1477 N N . MET A 1 191 ? -24.824 7.497 8.416 1.00 93.88 191 MET A N 1
ATOM 1478 C CA . MET A 1 191 ? -25.937 7.258 7.501 1.00 93.88 191 MET A CA 1
ATOM 1479 C C . MET A 1 191 ? -26.324 5.774 7.477 1.00 93.88 191 MET A C 1
ATOM 1481 O O . MET A 1 191 ? -27.492 5.430 7.318 1.00 93.88 191 MET A O 1
ATOM 1485 N N . VAL A 1 192 ? -25.341 4.893 7.685 1.00 94.62 192 VAL A N 1
ATOM 1486 C CA . VAL A 1 192 ? -25.521 3.440 7.720 1.00 94.62 192 VAL A CA 1
ATOM 1487 C C . VAL A 1 192 ? -25.390 2.941 9.167 1.00 94.62 192 VAL A C 1
ATOM 1489 O O . VAL A 1 192 ? -24.367 3.198 9.806 1.00 94.62 192 VAL A O 1
ATOM 1492 N N . PRO A 1 193 ? -26.382 2.211 9.714 1.00 95.62 193 PRO A N 1
ATOM 1493 C CA . PRO A 1 193 ? -26.300 1.662 11.065 1.00 95.62 193 PRO A CA 1
ATOM 1494 C C . PRO A 1 193 ? -25.091 0.740 11.258 1.00 95.62 193 PRO A C 1
ATOM 1496 O O . PRO A 1 193 ? -24.791 -0.090 10.401 1.00 95.62 193 PRO A O 1
ATOM 1499 N N . ALA A 1 194 ? -24.461 0.795 12.433 1.00 96.25 194 ALA A N 1
ATOM 1500 C CA . ALA A 1 194 ? -23.239 0.038 12.723 1.00 96.25 194 ALA A CA 1
ATOM 1501 C C . ALA A 1 194 ? -23.376 -1.484 12.534 1.00 96.25 194 ALA A C 1
ATOM 1503 O O . ALA A 1 194 ? -22.430 -2.130 12.100 1.00 96.25 194 ALA A O 1
ATOM 1504 N N . ARG A 1 195 ? -24.561 -2.066 12.773 1.00 97.25 195 ARG A N 1
ATOM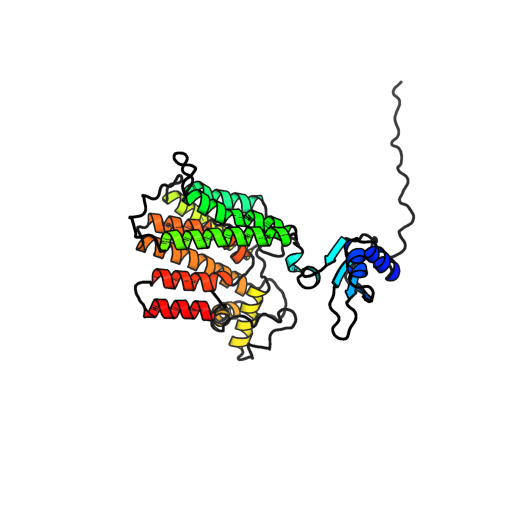 1505 C CA . ARG A 1 195 ? -24.816 -3.495 12.502 1.00 97.25 195 ARG A CA 1
ATOM 1506 C C . ARG A 1 195 ? -24.602 -3.873 11.032 1.00 97.25 195 ARG A C 1
ATOM 1508 O O . ARG A 1 195 ? -24.095 -4.950 10.752 1.00 97.25 195 ARG A O 1
ATOM 1515 N N . TRP A 1 196 ? -24.945 -2.981 10.101 1.00 98.31 196 TRP A N 1
ATOM 1516 C CA . TRP A 1 196 ? -24.720 -3.204 8.674 1.00 98.31 196 TRP A CA 1
ATOM 1517 C C . TRP A 1 196 ? -23.254 -3.008 8.309 1.00 98.31 196 TRP A C 1
ATOM 1519 O O . TRP A 1 196 ? -22.732 -3.777 7.513 1.00 98.31 196 TRP A O 1
ATOM 1529 N N . LEU A 1 197 ? -22.566 -2.056 8.949 1.00 98.44 197 LEU A N 1
ATOM 1530 C CA . LEU A 1 197 ? -21.113 -1.924 8.810 1.00 98.44 197 LEU A CA 1
ATOM 1531 C C . LEU A 1 197 ? -20.385 -3.187 9.279 1.00 98.44 197 LEU A C 1
ATOM 1533 O O . LEU A 1 197 ? -19.436 -3.606 8.632 1.00 98.44 197 LEU A O 1
ATOM 1537 N N . LEU A 1 198 ? -20.854 -3.839 10.345 1.00 98.31 198 LEU A N 1
ATOM 1538 C CA . LEU A 1 198 ? -20.307 -5.124 10.783 1.00 98.31 198 LEU A CA 1
ATOM 1539 C C . LEU A 1 198 ? -20.512 -6.218 9.725 1.00 98.31 198 LEU A C 1
ATOM 1541 O O . LEU A 1 198 ? -19.550 -6.880 9.353 1.00 98.31 198 LEU A O 1
ATOM 1545 N N . VAL A 1 199 ? -21.737 -6.388 9.217 1.00 98.56 199 VAL A N 1
ATOM 1546 C CA . VAL A 1 199 ? -22.049 -7.407 8.196 1.00 98.56 199 VAL A CA 1
ATOM 1547 C C . VAL A 1 199 ? -21.236 -7.183 6.918 1.00 98.56 199 VAL A C 1
ATOM 1549 O O . VAL A 1 199 ? -20.593 -8.108 6.427 1.00 98.56 199 VAL A O 1
ATOM 1552 N N . ILE A 1 200 ? -21.208 -5.949 6.406 1.00 98.50 200 ILE A N 1
ATOM 1553 C CA . ILE A 1 200 ? -20.423 -5.598 5.216 1.00 98.50 200 ILE A CA 1
ATOM 1554 C C . ILE A 1 200 ? -18.926 -5.743 5.509 1.00 98.50 200 ILE A C 1
ATOM 1556 O O . ILE A 1 200 ? -18.190 -6.234 4.665 1.00 98.50 200 ILE A O 1
ATOM 1560 N N . GLY A 1 201 ? -18.466 -5.375 6.706 1.00 98.56 201 GLY A N 1
ATOM 1561 C CA . GLY A 1 201 ? -17.081 -5.562 7.134 1.00 98.56 201 GLY A CA 1
ATOM 1562 C C . GLY A 1 201 ? -16.652 -7.030 7.099 1.00 98.56 201 GLY A C 1
ATOM 1563 O O . GLY A 1 201 ? -15.598 -7.339 6.555 1.00 98.56 201 GLY A O 1
ATOM 1564 N N . LEU A 1 202 ? -17.485 -7.949 7.594 1.00 98.50 202 LEU A N 1
ATOM 1565 C CA . LEU A 1 202 ? -17.216 -9.391 7.523 1.00 98.50 202 LEU A CA 1
ATOM 1566 C C . LEU A 1 202 ? -17.168 -9.898 6.077 1.00 98.50 202 LEU A C 1
ATOM 1568 O O . LEU A 1 202 ? -16.287 -10.684 5.734 1.00 98.50 202 LEU A O 1
ATOM 1572 N N . PHE A 1 203 ? -18.062 -9.409 5.213 1.00 98.56 203 PHE A N 1
ATOM 1573 C CA . PHE A 1 203 ? -17.973 -9.679 3.777 1.00 98.56 203 PHE A CA 1
ATOM 1574 C C . PHE A 1 203 ? -16.652 -9.161 3.188 1.00 98.56 203 PHE A C 1
ATOM 1576 O O . PHE A 1 203 ? -15.981 -9.890 2.462 1.00 98.56 203 PHE A O 1
ATOM 1583 N N . LEU A 1 204 ? -16.241 -7.936 3.536 1.00 98.62 204 LEU A N 1
ATOM 1584 C CA . LEU A 1 204 ? -14.996 -7.332 3.060 1.00 98.62 204 LEU A CA 1
ATOM 1585 C C . LEU A 1 204 ? -13.758 -8.110 3.518 1.00 98.62 204 LEU A C 1
ATOM 1587 O O . LEU A 1 204 ? -12.809 -8.200 2.752 1.00 98.62 204 LEU A O 1
ATOM 1591 N N . VAL A 1 205 ? -13.766 -8.721 4.707 1.00 98.62 205 VAL A N 1
ATOM 1592 C CA . VAL A 1 205 ? -12.695 -9.641 5.137 1.00 98.62 205 VAL A CA 1
ATOM 1593 C C . VAL A 1 205 ? -12.563 -10.806 4.154 1.00 98.62 205 VAL A C 1
ATOM 1595 O O . VAL A 1 205 ? -11.476 -11.040 3.629 1.00 98.62 205 VAL A O 1
ATOM 1598 N N . GLY A 1 206 ? -13.666 -11.501 3.856 1.00 98.00 206 GLY A N 1
ATOM 1599 C CA . GLY A 1 206 ? -13.661 -12.613 2.901 1.00 98.00 206 GLY A CA 1
ATOM 1600 C C . GLY A 1 206 ? -13.263 -12.174 1.489 1.00 98.00 206 GLY A C 1
ATOM 1601 O O . GLY A 1 206 ? -12.436 -12.822 0.852 1.00 98.00 206 GLY A O 1
ATOM 1602 N N . PHE A 1 207 ? -13.791 -11.036 1.031 1.00 97.62 207 PHE A N 1
ATOM 1603 C CA . PHE A 1 207 ? -13.450 -10.441 -0.261 1.00 97.62 207 PHE A CA 1
ATOM 1604 C C . PHE A 1 207 ? -11.952 -10.131 -0.379 1.00 97.62 207 PHE A C 1
ATOM 1606 O O . PHE A 1 207 ? -11.340 -10.488 -1.379 1.00 97.62 207 PHE A O 1
ATOM 1613 N N . ARG A 1 208 ? -11.348 -9.518 0.646 1.00 96.75 208 ARG A N 1
ATOM 1614 C CA . ARG A 1 208 ? -9.917 -9.169 0.680 1.00 96.75 208 ARG A CA 1
ATOM 1615 C C . ARG A 1 208 ? -9.031 -10.406 0.643 1.00 96.75 208 ARG A C 1
ATOM 1617 O O . ARG A 1 208 ? -8.117 -10.469 -0.169 1.00 96.75 208 ARG A O 1
ATOM 1624 N N . VAL A 1 209 ? -9.331 -11.400 1.482 1.00 95.88 209 VAL A N 1
ATOM 1625 C CA . VAL A 1 209 ? -8.582 -12.667 1.518 1.00 95.88 209 VAL A CA 1
ATOM 1626 C C . VAL A 1 209 ? -8.686 -13.389 0.175 1.00 95.88 209 VAL A C 1
ATOM 1628 O O . VAL A 1 209 ? -7.667 -13.790 -0.380 1.00 95.88 209 VAL A O 1
ATOM 1631 N N . GLY A 1 210 ? -9.898 -13.503 -0.377 1.00 95.56 210 GLY A N 1
ATOM 1632 C CA . GLY A 1 210 ? -10.123 -14.144 -1.671 1.00 95.56 210 GLY A CA 1
ATOM 1633 C C . GLY A 1 210 ? -9.405 -13.426 -2.811 1.00 95.56 210 GLY A C 1
ATOM 1634 O O . GLY A 1 210 ? -8.721 -14.068 -3.599 1.00 95.56 210 GLY A O 1
ATOM 1635 N N . LEU A 1 211 ? -9.505 -12.096 -2.881 1.00 95.12 211 LEU A N 1
ATOM 1636 C CA . LEU A 1 211 ? -8.875 -11.321 -3.947 1.00 95.12 211 LEU A CA 1
ATOM 1637 C C . LEU A 1 211 ? -7.343 -11.376 -3.869 1.00 95.12 211 LEU A C 1
ATOM 1639 O O . LEU A 1 211 ? -6.702 -11.517 -4.905 1.00 95.12 211 LEU A O 1
ATOM 1643 N N . ASN A 1 212 ? -6.769 -11.325 -2.664 1.00 95.50 212 ASN A N 1
ATOM 1644 C CA . ASN A 1 212 ? -5.325 -11.427 -2.454 1.00 95.50 212 ASN A CA 1
ATOM 1645 C C . ASN A 1 212 ? -4.768 -12.789 -2.894 1.00 95.50 212 ASN A C 1
ATOM 1647 O O . ASN A 1 212 ? -3.734 -12.839 -3.546 1.00 95.50 212 ASN A O 1
ATOM 1651 N N . ILE A 1 213 ? -5.461 -13.885 -2.569 1.00 91.94 213 ILE A N 1
ATOM 1652 C CA . ILE A 1 213 ? -5.013 -15.243 -2.921 1.00 91.94 213 ILE A CA 1
ATOM 1653 C C . ILE A 1 213 ? -5.208 -15.535 -4.416 1.00 91.94 213 ILE A C 1
ATOM 1655 O O . ILE A 1 213 ? -4.387 -16.221 -5.013 1.00 91.94 213 ILE A O 1
ATOM 1659 N N . LEU A 1 214 ? -6.307 -15.064 -5.016 1.00 92.31 214 LEU A N 1
ATOM 1660 C CA . LEU A 1 214 ? -6.688 -15.453 -6.379 1.00 92.31 214 LEU A CA 1
ATOM 1661 C C . LEU A 1 214 ? -6.108 -14.548 -7.469 1.00 92.31 214 LEU A C 1
ATOM 1663 O O . LEU A 1 214 ? -5.870 -15.017 -8.578 1.00 92.31 214 LEU A O 1
ATOM 1667 N N . ASP A 1 215 ? -5.938 -13.255 -7.191 1.00 92.06 215 ASP A N 1
ATOM 1668 C CA . ASP A 1 215 ? -5.438 -12.291 -8.174 1.00 92.06 215 ASP A CA 1
ATOM 1669 C C . ASP A 1 215 ? -4.515 -11.235 -7.551 1.00 92.06 215 ASP A C 1
ATOM 1671 O O . ASP A 1 215 ? -4.257 -10.206 -8.162 1.00 92.06 215 ASP A O 1
ATOM 1675 N N . GLY A 1 216 ? -3.989 -11.452 -6.346 1.00 89.00 216 GLY A N 1
ATOM 1676 C CA . GLY A 1 216 ? -2.906 -10.615 -5.842 1.00 89.00 216 GLY A CA 1
ATOM 1677 C C . GLY A 1 216 ? -1.637 -10.785 -6.684 1.00 89.00 216 GLY A C 1
ATOM 1678 O O . GLY A 1 216 ? -1.453 -11.771 -7.397 1.00 89.00 216 GLY A O 1
ATOM 1679 N N . ASN A 1 217 ? -0.736 -9.813 -6.605 1.00 92.81 217 ASN A N 1
ATOM 1680 C CA . ASN A 1 217 ? 0.659 -9.996 -6.991 1.00 92.81 217 ASN A CA 1
ATOM 1681 C C . ASN A 1 217 ? 1.559 -9.606 -5.835 1.00 92.81 217 ASN A C 1
ATOM 1683 O O . ASN A 1 217 ? 1.157 -8.830 -4.980 1.00 92.81 217 ASN A O 1
ATOM 1687 N N . VAL A 1 218 ? 2.791 -10.094 -5.841 1.00 92.50 218 VAL A N 1
ATOM 1688 C CA . VAL A 1 218 ? 3.795 -9.698 -4.859 1.00 92.50 218 VAL A CA 1
ATOM 1689 C C . VAL A 1 218 ? 4.806 -8.793 -5.537 1.00 92.50 218 VAL A C 1
ATOM 1691 O O . VAL A 1 218 ? 5.384 -9.148 -6.563 1.00 92.50 218 VAL A O 1
ATOM 1694 N N . ILE A 1 219 ? 4.989 -7.596 -4.991 1.00 92.62 219 ILE A N 1
ATOM 1695 C CA . ILE A 1 219 ? 6.021 -6.666 -5.456 1.00 92.62 219 ILE A CA 1
ATOM 1696 C C . ILE A 1 219 ? 7.347 -6.921 -4.731 1.00 92.62 219 ILE A C 1
ATOM 1698 O O . ILE A 1 219 ? 7.412 -7.667 -3.751 1.00 92.62 219 ILE A O 1
ATOM 1702 N N . ASP A 1 220 ? 8.407 -6.270 -5.201 1.00 89.56 220 ASP A N 1
ATOM 1703 C CA . ASP A 1 220 ? 9.776 -6.351 -4.677 1.00 89.56 220 ASP A CA 1
ATOM 1704 C C . ASP A 1 220 ? 9.880 -6.311 -3.141 1.00 89.56 220 ASP A C 1
ATOM 1706 O O . ASP A 1 220 ? 10.662 -7.062 -2.555 1.00 89.56 220 ASP A O 1
ATOM 1710 N N . VAL A 1 221 ? 9.051 -5.509 -2.467 1.00 93.62 221 VAL A N 1
ATOM 1711 C CA . VAL A 1 221 ? 9.040 -5.407 -0.997 1.00 93.62 221 VAL A CA 1
ATOM 1712 C C . VAL A 1 221 ? 8.533 -6.675 -0.292 1.00 93.62 221 VAL A C 1
ATOM 1714 O O . VAL A 1 221 ? 9.028 -7.024 0.781 1.00 93.62 221 VAL A O 1
ATOM 1717 N N . GLY A 1 222 ? 7.567 -7.387 -0.879 1.00 94.81 222 GLY A N 1
ATOM 1718 C CA . GLY A 1 222 ? 7.082 -8.667 -0.355 1.00 94.81 222 GLY A CA 1
ATOM 1719 C C . GLY A 1 222 ? 8.103 -9.777 -0.575 1.00 94.81 222 GLY A C 1
ATOM 1720 O O . GLY A 1 222 ? 8.414 -10.535 0.346 1.00 94.81 222 GLY A O 1
ATOM 1721 N N . TYR A 1 223 ? 8.723 -9.782 -1.760 1.00 96.00 223 TYR A N 1
ATOM 1722 C CA . TYR A 1 223 ? 9.881 -10.625 -2.058 1.00 96.00 223 TYR A CA 1
ATOM 1723 C C . TYR A 1 223 ? 11.027 -10.391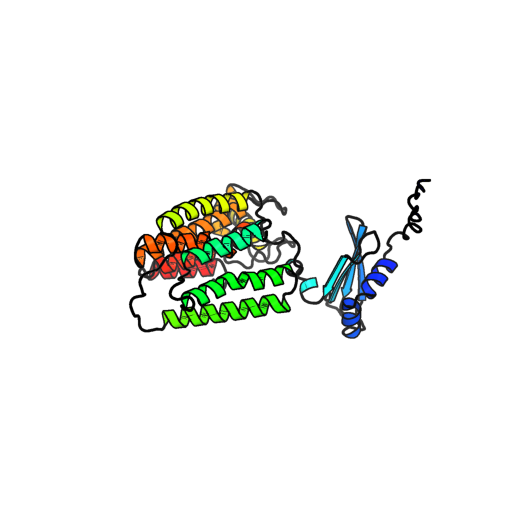 -1.085 1.00 96.00 223 TYR A C 1
ATOM 1725 O O . TYR A 1 223 ? 11.639 -11.345 -0.614 1.00 96.00 223 TYR A O 1
ATOM 1733 N N . ALA A 1 224 ? 11.298 -9.134 -0.739 1.00 96.25 224 ALA A N 1
ATOM 1734 C CA . ALA A 1 224 ? 12.347 -8.799 0.208 1.00 96.25 224 ALA A CA 1
ATOM 1735 C C . ALA A 1 224 ? 12.102 -9.442 1.584 1.00 96.25 224 ALA A C 1
ATOM 1737 O O . ALA A 1 224 ? 13.028 -9.987 2.187 1.00 96.25 224 ALA A O 1
ATOM 1738 N N . GLY A 1 225 ? 10.845 -9.442 2.043 1.00 97.19 225 GLY A N 1
ATOM 1739 C CA . GLY A 1 225 ? 10.433 -10.107 3.279 1.00 97.19 225 GLY A CA 1
ATOM 1740 C C . GLY A 1 225 ? 10.699 -11.614 3.259 1.00 97.19 225 GLY A C 1
ATOM 1741 O O . GLY A 1 225 ? 11.337 -12.132 4.174 1.00 97.19 225 GLY A O 1
ATOM 1742 N N . VAL A 1 226 ? 10.272 -12.302 2.195 1.00 97.62 226 VAL A N 1
ATOM 1743 C CA . VAL A 1 226 ? 10.425 -13.762 2.044 1.00 97.62 226 VAL A CA 1
ATOM 1744 C C . VAL A 1 226 ? 11.890 -14.170 1.858 1.00 97.62 226 VAL A C 1
ATOM 1746 O O . VAL A 1 226 ? 12.368 -15.055 2.558 1.00 97.62 226 VAL A O 1
ATOM 1749 N N . ILE A 1 227 ? 12.639 -13.488 0.985 1.00 97.12 227 ILE A N 1
ATOM 1750 C CA . ILE A 1 227 ? 14.072 -13.754 0.765 1.00 97.12 227 ILE A CA 1
ATOM 1751 C C . ILE A 1 227 ? 14.867 -13.522 2.054 1.00 97.12 227 ILE A C 1
ATOM 1753 O O . ILE A 1 227 ? 15.760 -14.298 2.392 1.00 97.12 227 ILE A O 1
ATOM 1757 N N . GLY A 1 228 ? 14.566 -12.449 2.789 1.00 97.06 228 GLY A N 1
ATOM 1758 C CA . GLY A 1 228 ? 15.230 -12.184 4.058 1.00 97.06 228 GLY A CA 1
ATOM 1759 C C . GLY A 1 228 ? 14.890 -13.220 5.131 1.00 97.06 228 GLY A C 1
ATOM 1760 O O . GLY A 1 228 ? 15.777 -13.598 5.896 1.00 97.06 228 GLY A O 1
ATOM 1761 N N . ALA A 1 229 ? 13.652 -13.722 5.165 1.00 97.69 229 ALA A N 1
ATOM 1762 C CA . ALA A 1 229 ? 13.259 -14.822 6.043 1.00 97.69 229 ALA A CA 1
ATOM 1763 C C . ALA A 1 229 ? 14.005 -16.120 5.712 1.00 97.69 229 ALA A C 1
ATOM 1765 O O . ALA A 1 229 ? 14.590 -16.712 6.614 1.00 97.69 229 ALA A O 1
ATOM 1766 N N . ASP A 1 230 ? 14.072 -16.495 4.434 1.00 97.06 230 ASP A N 1
ATOM 1767 C CA . ASP A 1 230 ? 14.825 -17.652 3.935 1.00 97.06 230 ASP A CA 1
ATOM 1768 C C . ASP A 1 230 ? 16.331 -17.543 4.256 1.00 97.06 230 ASP A C 1
ATOM 1770 O O . ASP A 1 230 ? 17.010 -18.505 4.629 1.00 97.06 230 ASP A O 1
ATOM 1774 N N . LYS A 1 231 ? 16.900 -16.338 4.174 1.00 96.31 231 LYS A N 1
ATOM 1775 C CA . LYS A 1 231 ? 18.277 -16.095 4.619 1.00 96.31 231 LYS A CA 1
ATOM 1776 C C . LYS A 1 231 ? 18.429 -16.286 6.124 1.00 96.31 231 LYS A C 1
ATOM 1778 O O . LYS A 1 231 ? 19.366 -16.964 6.546 1.00 96.31 231 LYS A O 1
ATOM 1783 N N . LEU A 1 232 ? 17.525 -15.708 6.912 1.00 95.81 232 LEU A N 1
ATOM 1784 C CA . LEU A 1 232 ? 17.557 -15.770 8.371 1.00 95.81 232 LEU A CA 1
ATOM 1785 C C . LEU A 1 232 ? 17.390 -17.209 8.882 1.00 95.81 232 LEU A C 1
ATOM 1787 O O . LEU A 1 232 ? 18.143 -17.625 9.761 1.00 95.81 232 LEU A O 1
ATOM 1791 N N . SER A 1 233 ? 16.465 -17.978 8.301 1.00 95.31 233 SER A N 1
ATOM 1792 C CA . SER A 1 233 ? 16.192 -19.374 8.668 1.00 95.31 233 SER A CA 1
ATOM 1793 C C . SER A 1 233 ? 17.378 -20.303 8.394 1.00 95.31 233 SER A C 1
ATOM 1795 O O . SER A 1 233 ? 17.615 -21.239 9.155 1.00 95.31 233 SER A O 1
ATOM 1797 N N . HIS A 1 234 ? 18.179 -19.996 7.373 1.00 95.44 234 HIS A N 1
ATOM 1798 C CA . HIS A 1 234 ? 19.371 -20.759 6.996 1.00 95.44 234 HIS A CA 1
ATOM 1799 C C . HIS A 1 234 ? 20.687 -20.179 7.547 1.00 95.44 234 HIS A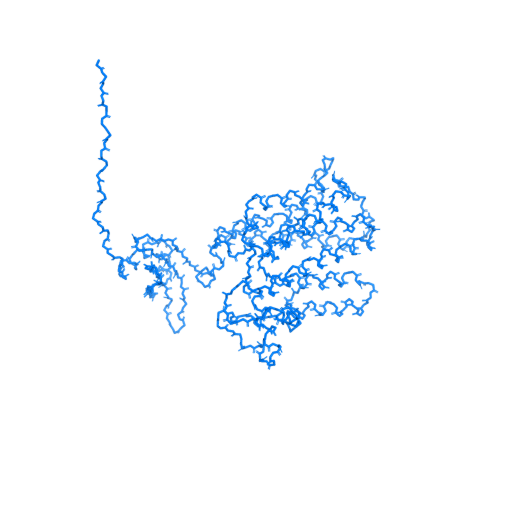 C 1
ATOM 1801 O O . HIS A 1 234 ? 21.765 -20.599 7.124 1.00 95.44 234 HIS A O 1
ATOM 1807 N N . GLY A 1 235 ? 20.638 -19.188 8.446 1.00 94.81 235 GLY A N 1
ATOM 1808 C CA . GLY A 1 235 ? 21.841 -18.567 9.019 1.00 94.81 235 GLY A CA 1
ATOM 1809 C C . GLY A 1 235 ? 22.728 -17.845 7.996 1.00 94.81 235 GLY A C 1
ATOM 1810 O O . GLY A 1 235 ? 23.932 -17.704 8.204 1.00 94.81 235 GLY A O 1
ATOM 1811 N N . ARG A 1 236 ? 22.156 -17.406 6.869 1.00 95.56 236 ARG A N 1
ATOM 1812 C CA . ARG A 1 236 ? 22.869 -16.685 5.808 1.00 95.56 236 ARG A CA 1
ATOM 1813 C C . ARG A 1 236 ? 22.916 -15.188 6.090 1.00 95.56 236 ARG A C 1
ATOM 1815 O O . ARG A 1 236 ? 22.067 -14.624 6.777 1.00 95.56 236 ARG A O 1
ATOM 1822 N N . GLN A 1 237 ? 23.903 -14.527 5.491 1.00 94.44 237 GLN A N 1
ATOM 1823 C CA . GLN A 1 237 ? 24.036 -13.078 5.566 1.00 94.44 237 GLN A CA 1
ATOM 1824 C C . GLN A 1 237 ? 22.802 -12.378 4.976 1.00 94.44 237 GLN A C 1
ATOM 1826 O O . GLN A 1 237 ? 22.372 -12.679 3.855 1.00 94.44 237 GLN A O 1
ATOM 1831 N N . LEU A 1 238 ? 22.266 -11.434 5.753 1.00 92.31 238 LEU A N 1
ATOM 1832 C CA . LEU A 1 238 ? 21.076 -10.653 5.425 1.00 92.31 238 LEU A CA 1
ATOM 1833 C C . LEU A 1 238 ? 21.434 -9.403 4.606 1.00 92.31 238 LEU A C 1
ATOM 1835 O O . LEU A 1 238 ? 20.970 -9.258 3.483 1.00 92.31 238 LEU A O 1
ATOM 1839 N N . TYR A 1 239 ? 22.311 -8.545 5.131 1.00 94.44 239 TYR A N 1
ATOM 1840 C CA . TYR A 1 239 ? 22.673 -7.268 4.505 1.00 94.44 239 TYR A CA 1
ATOM 1841 C C . TYR A 1 239 ? 23.844 -7.408 3.528 1.00 94.44 239 TYR A C 1
ATOM 1843 O O . TYR A 1 239 ? 24.841 -8.061 3.844 1.00 94.44 239 TYR A O 1
ATOM 1851 N N . GLY A 1 240 ? 23.736 -6.785 2.354 1.00 92.62 240 GLY A N 1
ATOM 1852 C CA . GLY A 1 240 ? 24.726 -6.815 1.276 1.00 92.62 240 GLY A CA 1
ATOM 1853 C C . GLY A 1 240 ? 24.755 -8.115 0.468 1.00 92.62 240 GLY A C 1
ATOM 1854 O O . GLY A 1 240 ? 25.684 -8.328 -0.305 1.00 92.62 240 GLY A O 1
ATOM 1855 N N . ALA A 1 241 ? 23.775 -9.004 0.661 1.00 92.50 241 ALA A N 1
ATOM 1856 C CA . ALA A 1 241 ? 23.779 -10.353 0.089 1.00 92.50 241 ALA A CA 1
ATOM 1857 C C . ALA A 1 241 ? 22.471 -10.726 -0.632 1.00 92.50 241 ALA A C 1
ATOM 1859 O O . ALA A 1 241 ? 22.231 -11.910 -0.890 1.00 92.50 241 ALA A O 1
ATOM 1860 N N . PHE A 1 242 ? 21.595 -9.760 -0.912 1.00 93.75 242 PHE A N 1
ATOM 1861 C CA . PHE A 1 242 ? 20.369 -9.996 -1.680 1.00 93.75 242 PHE A CA 1
ATOM 1862 C C . PHE A 1 242 ? 20.670 -10.272 -3.162 1.00 93.75 242 PHE A C 1
ATOM 1864 O O . PHE A 1 242 ? 21.706 -9.836 -3.670 1.00 93.75 242 PHE A O 1
ATOM 1871 N N . PRO A 1 243 ? 19.805 -11.033 -3.857 1.00 91.31 243 PRO A N 1
ATOM 1872 C CA . PRO A 1 243 ? 20.009 -11.349 -5.265 1.00 91.31 243 PRO A CA 1
ATOM 1873 C C . PRO A 1 243 ? 19.911 -10.084 -6.128 1.00 91.31 243 PRO A C 1
ATOM 1875 O O . PRO A 1 243 ? 19.254 -9.115 -5.757 1.00 91.31 243 PRO A O 1
ATOM 1878 N N . PHE A 1 244 ? 20.582 -10.081 -7.283 1.00 86.94 244 PHE A N 1
ATOM 1879 C CA . PHE A 1 244 ? 20.706 -8.893 -8.142 1.00 86.94 244 PHE A CA 1
ATOM 1880 C C . PHE A 1 244 ? 19.351 -8.317 -8.587 1.00 86.94 244 PHE A C 1
ATOM 1882 O O . PHE A 1 244 ? 19.188 -7.104 -8.691 1.00 86.94 244 PHE A O 1
ATOM 1889 N N . ASP A 1 245 ? 18.377 -9.188 -8.826 1.00 83.06 245 ASP A N 1
ATOM 1890 C CA . ASP A 1 245 ? 17.015 -8.843 -9.227 1.00 83.06 245 ASP A CA 1
ATOM 1891 C C . ASP A 1 245 ? 16.146 -8.299 -8.078 1.00 83.06 245 ASP A C 1
ATOM 1893 O O . ASP A 1 245 ? 15.108 -7.702 -8.348 1.00 83.06 245 ASP A O 1
ATOM 1897 N N . ASN A 1 246 ? 16.595 -8.404 -6.822 1.00 89.50 246 ASN A N 1
ATOM 1898 C CA . ASN A 1 246 ? 16.041 -7.696 -5.664 1.00 89.50 246 ASN A CA 1
ATOM 1899 C C . ASN A 1 246 ? 17.154 -7.060 -4.811 1.00 89.50 246 ASN A C 1
ATOM 1901 O O . ASN A 1 246 ? 17.194 -7.206 -3.587 1.00 89.50 246 ASN A O 1
ATOM 1905 N N . GLY A 1 247 ? 18.099 -6.377 -5.464 1.00 86.75 247 GLY A N 1
ATOM 1906 C CA . GLY A 1 247 ? 19.340 -5.922 -4.827 1.00 86.75 247 GLY A CA 1
ATOM 1907 C C . GLY A 1 247 ? 19.165 -4.903 -3.695 1.00 86.75 247 GLY A C 1
ATOM 1908 O O . GLY A 1 247 ? 20.093 -4.706 -2.923 1.00 86.75 247 GLY A O 1
ATOM 1909 N N . SER A 1 248 ? 17.995 -4.266 -3.579 1.00 88.44 248 SER A N 1
ATOM 1910 C CA . SER A 1 248 ? 17.646 -3.347 -2.480 1.00 88.44 248 SER A CA 1
ATOM 1911 C C . SER A 1 248 ? 16.713 -3.975 -1.438 1.00 88.44 248 SER A C 1
ATOM 1913 O O . SER A 1 248 ? 16.124 -3.270 -0.613 1.00 88.44 248 SER A O 1
ATOM 1915 N N . GLY A 1 249 ? 16.556 -5.300 -1.466 1.00 89.94 249 GLY A N 1
ATOM 1916 C CA . GLY A 1 249 ? 15.709 -6.024 -0.524 1.00 89.94 249 GLY A CA 1
ATOM 1917 C C . GLY A 1 249 ? 16.241 -6.040 0.912 1.00 89.94 249 GLY A C 1
ATOM 1918 O O . GLY A 1 249 ? 15.481 -6.343 1.821 1.00 89.94 249 GLY A O 1
ATOM 1919 N N . ASP A 1 250 ? 17.497 -5.650 1.144 1.00 91.62 250 ASP A N 1
ATOM 1920 C CA . ASP A 1 250 ? 18.123 -5.559 2.468 1.00 91.62 250 ASP A CA 1
ATOM 1921 C C . ASP A 1 250 ? 17.905 -4.212 3.187 1.00 91.62 250 ASP A C 1
ATOM 1923 O O . ASP A 1 250 ? 18.539 -3.931 4.203 1.00 91.62 250 ASP A O 1
ATOM 1927 N N . THR A 1 251 ? 16.992 -3.373 2.694 1.00 91.38 251 THR A N 1
ATOM 1928 C CA . THR A 1 251 ? 16.714 -2.031 3.242 1.00 91.38 251 THR A CA 1
ATOM 1929 C C . THR A 1 251 ? 15.807 -2.022 4.479 1.00 91.38 251 THR A C 1
ATOM 1931 O O . THR A 1 251 ? 15.624 -0.973 5.104 1.00 91.38 251 THR A O 1
ATOM 1934 N N . TYR A 1 252 ? 15.242 -3.172 4.856 1.00 94.12 252 TYR A N 1
ATOM 1935 C CA . TYR A 1 252 ? 14.350 -3.310 6.009 1.00 94.12 252 TYR A CA 1
ATOM 1936 C C . TYR A 1 252 ? 15.099 -3.682 7.283 1.00 94.12 252 TYR A C 1
ATOM 1938 O O . TYR A 1 252 ? 16.170 -4.292 7.250 1.00 94.12 252 TYR A O 1
ATOM 1946 N N . GLY A 1 253 ? 14.500 -3.347 8.426 1.00 93.00 253 GLY A N 1
ATOM 1947 C CA . GLY A 1 253 ? 15.030 -3.763 9.716 1.00 93.00 253 GLY A CA 1
ATOM 1948 C C . GLY A 1 253 ? 14.814 -5.264 9.974 1.00 93.00 253 GLY A C 1
ATOM 1949 O O . GLY A 1 253 ? 13.927 -5.890 9.383 1.00 93.00 253 GLY A O 1
ATOM 1950 N N . PRO A 1 254 ? 15.602 -5.867 10.883 1.00 93.56 254 PRO A N 1
ATOM 1951 C CA . PRO A 1 254 ? 15.672 -7.318 11.045 1.00 93.56 254 PRO A CA 1
ATOM 1952 C C . PRO A 1 254 ? 14.349 -7.946 11.502 1.00 93.56 254 PRO A C 1
ATOM 1954 O O . PRO A 1 254 ? 14.073 -9.104 11.188 1.00 93.56 254 PRO A O 1
ATOM 1957 N N . LEU A 1 255 ? 13.519 -7.185 12.226 1.00 96.31 255 LEU A N 1
ATOM 1958 C CA . LEU A 1 255 ? 12.233 -7.679 12.709 1.00 96.31 255 LEU A CA 1
ATOM 1959 C C . LEU A 1 255 ? 11.272 -7.963 11.552 1.00 96.31 255 LEU A C 1
ATOM 1961 O O . LEU A 1 255 ? 10.471 -8.885 11.659 1.00 96.31 255 LEU A O 1
ATOM 1965 N N . LEU A 1 256 ? 11.368 -7.223 10.443 1.00 97.06 256 LEU A N 1
ATOM 1966 C CA . LEU A 1 256 ? 10.524 -7.472 9.279 1.00 97.06 256 LEU A CA 1
ATOM 1967 C C . LEU A 1 256 ? 10.742 -8.887 8.744 1.00 97.06 256 LEU A C 1
ATOM 1969 O O . LEU A 1 256 ? 9.781 -9.638 8.631 1.00 97.06 256 LEU A O 1
ATOM 1973 N N . TYR A 1 257 ? 11.990 -9.282 8.495 1.00 97.19 257 TYR A N 1
ATOM 1974 C CA . TYR A 1 257 ? 12.296 -10.620 7.980 1.00 97.19 257 TYR A CA 1
ATOM 1975 C C . TYR A 1 257 ? 11.929 -11.718 8.982 1.00 97.19 257 TYR A C 1
ATOM 1977 O O . TYR A 1 257 ? 11.391 -12.751 8.594 1.00 97.19 257 TYR A O 1
ATOM 1985 N N . LEU A 1 258 ? 12.139 -11.478 10.283 1.00 97.44 258 LEU A N 1
ATOM 1986 C CA . LEU A 1 258 ? 11.760 -12.430 11.330 1.00 97.44 258 LEU A CA 1
ATOM 1987 C C . LEU A 1 258 ? 10.255 -12.740 11.319 1.00 97.44 258 LEU A C 1
ATOM 1989 O O . LEU A 1 258 ? 9.865 -13.885 11.528 1.00 97.44 258 LEU A O 1
ATOM 1993 N N . LEU A 1 259 ? 9.407 -11.746 11.046 1.00 98.00 259 LEU A N 1
ATOM 1994 C CA . LEU A 1 259 ? 7.954 -11.937 10.975 1.00 98.00 259 LEU A CA 1
ATOM 1995 C C . LEU A 1 259 ? 7.508 -12.760 9.760 1.00 98.00 259 LEU A C 1
ATOM 1997 O O . LEU A 1 259 ? 6.420 -13.333 9.792 1.00 98.00 259 LEU A O 1
ATOM 2001 N N . TYR A 1 260 ? 8.338 -12.845 8.720 1.00 98.25 260 TYR A N 1
ATOM 2002 C CA . TYR A 1 260 ? 8.089 -13.686 7.551 1.00 98.25 260 TYR A CA 1
ATOM 2003 C C . TYR A 1 260 ? 8.511 -15.150 7.772 1.00 98.25 260 TYR A C 1
ATOM 2005 O O . TYR A 1 260 ? 7.942 -16.027 7.126 1.00 98.25 260 TYR A O 1
ATOM 2013 N N . VAL A 1 261 ? 9.432 -15.444 8.705 1.00 98.31 261 VAL A N 1
ATOM 2014 C CA . VAL A 1 261 ? 9.979 -16.804 8.939 1.00 98.31 261 VAL A CA 1
ATOM 2015 C C . VAL A 1 261 ? 8.904 -17.882 9.129 1.00 98.31 261 VAL A C 1
ATOM 2017 O O . VAL A 1 261 ? 8.990 -18.902 8.449 1.00 98.31 261 VAL A O 1
ATOM 2020 N N . PRO A 1 262 ? 7.861 -17.702 9.967 1.00 97.88 262 PRO A N 1
ATOM 2021 C CA . PRO A 1 262 ? 6.852 -18.747 10.141 1.00 97.88 262 PRO A CA 1
ATOM 2022 C C . PRO A 1 262 ? 6.103 -19.089 8.848 1.00 97.88 262 PRO A C 1
ATOM 2024 O O . PRO A 1 262 ? 5.666 -20.221 8.672 1.00 97.88 262 PRO A O 1
ATOM 2027 N N . PHE A 1 263 ? 5.942 -18.114 7.953 1.00 97.75 263 PHE A N 1
ATOM 2028 C CA . PHE A 1 263 ? 5.233 -18.282 6.688 1.00 97.75 263 PHE A CA 1
ATOM 2029 C C . PHE A 1 263 ? 6.142 -18.863 5.610 1.00 97.75 263 PHE A C 1
ATOM 2031 O O . PHE A 1 263 ? 5.694 -19.711 4.846 1.00 97.75 263 PHE A O 1
ATOM 2038 N N . GLU A 1 264 ? 7.411 -18.454 5.586 1.00 97.31 264 GLU A N 1
ATOM 2039 C CA . GLU A 1 264 ? 8.445 -19.030 4.723 1.00 97.31 264 GLU A CA 1
ATOM 2040 C C . GLU A 1 264 ? 8.658 -20.518 5.039 1.00 97.31 264 GLU A C 1
ATOM 2042 O O . GLU A 1 264 ? 8.704 -21.331 4.132 1.00 97.31 264 GLU A O 1
ATOM 2047 N N . TRP A 1 265 ? 8.630 -20.930 6.309 1.00 96.81 265 TRP A N 1
ATOM 2048 C CA . TRP A 1 265 ? 8.699 -22.357 6.658 1.00 96.81 265 TRP A CA 1
ATOM 2049 C C . TRP A 1 265 ? 7.527 -23.198 6.138 1.00 96.81 265 TRP A C 1
ATOM 2051 O O . TRP A 1 265 ? 7.699 -24.387 5.877 1.00 96.81 265 TRP A O 1
ATOM 2061 N N . ILE A 1 266 ? 6.334 -22.609 6.013 1.00 97.12 266 ILE A N 1
ATOM 2062 C CA . ILE A 1 266 ? 5.153 -23.295 5.466 1.00 97.12 266 ILE A CA 1
ATOM 2063 C C . ILE A 1 266 ? 5.188 -23.269 3.930 1.00 97.12 266 ILE A C 1
ATOM 2065 O O . ILE A 1 266 ? 4.844 -24.263 3.292 1.00 97.12 266 ILE A O 1
ATOM 2069 N N . TRP A 1 267 ? 5.618 -22.146 3.345 1.00 96.38 267 TRP A N 1
ATOM 2070 C CA . TRP A 1 267 ? 5.737 -21.923 1.902 1.00 96.38 267 TRP A CA 1
ATOM 2071 C C . TRP A 1 267 ? 7.131 -21.378 1.553 1.00 96.38 267 TRP A C 1
ATOM 2073 O O . TRP A 1 267 ? 7.298 -20.155 1.462 1.00 96.38 267 TRP A O 1
ATOM 2083 N N . PRO A 1 268 ? 8.119 -22.273 1.360 1.00 95.12 268 PRO A N 1
ATOM 2084 C CA . PRO A 1 268 ? 9.519 -21.892 1.201 1.00 95.12 268 PRO A CA 1
ATOM 2085 C C . PRO A 1 268 ? 9.811 -21.054 -0.035 1.00 95.12 268 PRO A C 1
ATOM 2087 O O . PRO A 1 268 ? 9.115 -21.126 -1.051 1.00 95.12 268 PRO A O 1
ATOM 2090 N N . TRP A 1 269 ? 10.896 -20.286 0.045 1.00 93.75 269 TRP A N 1
ATOM 2091 C CA . TRP A 1 269 ? 11.451 -19.588 -1.108 1.00 93.75 269 TRP A CA 1
ATOM 2092 C C . TRP A 1 269 ? 12.210 -20.547 -2.033 1.00 93.75 269 TRP A C 1
ATOM 2094 O O . TRP A 1 269 ? 13.088 -21.284 -1.590 1.00 93.75 269 TRP A O 1
ATOM 2104 N N . HIS A 1 270 ? 11.936 -20.491 -3.340 1.00 90.50 270 HIS A N 1
ATOM 2105 C CA . HIS A 1 270 ? 12.557 -21.389 -4.328 1.00 90.50 270 HIS A CA 1
ATOM 2106 C C . HIS A 1 270 ? 13.635 -20.719 -5.197 1.00 90.50 270 HIS A C 1
ATOM 2108 O O . HIS A 1 270 ? 14.212 -21.361 -6.073 1.00 90.50 270 HIS A O 1
ATOM 2114 N N . GLY A 1 271 ? 13.937 -19.436 -4.967 1.00 88.38 271 GLY A N 1
ATOM 2115 C CA . GLY A 1 271 ? 14.960 -18.708 -5.730 1.00 88.38 271 GLY A CA 1
ATOM 2116 C C . GLY A 1 271 ? 14.479 -18.105 -7.052 1.00 88.38 271 GLY A C 1
ATOM 2117 O O . GLY A 1 271 ? 15.305 -17.624 -7.824 1.00 88.38 271 GLY A O 1
ATOM 2118 N N . THR A 1 272 ? 13.173 -18.115 -7.325 1.00 87.81 272 THR A N 1
ATOM 2119 C CA . THR A 1 272 ? 12.581 -17.617 -8.576 1.00 87.81 272 THR A CA 1
ATOM 2120 C C . THR A 1 272 ? 11.402 -16.703 -8.308 1.00 87.81 272 THR A C 1
ATOM 2122 O O . THR A 1 272 ? 10.622 -16.974 -7.407 1.00 87.81 272 THR A O 1
ATOM 2125 N N . TRP A 1 273 ? 11.216 -15.667 -9.125 1.00 85.19 273 TRP A N 1
ATOM 2126 C CA . TRP A 1 273 ? 10.025 -14.819 -9.043 1.00 85.19 273 TRP A CA 1
ATOM 2127 C C . TRP A 1 273 ? 8.767 -15.600 -9.456 1.00 85.19 273 TRP A C 1
ATOM 2129 O O . TRP A 1 273 ? 8.547 -15.829 -10.646 1.00 85.19 273 TRP A O 1
ATOM 2139 N N . ASP A 1 274 ? 7.986 -16.033 -8.465 1.00 86.25 274 ASP A N 1
ATOM 2140 C CA . ASP A 1 274 ? 6.774 -16.847 -8.564 1.00 86.25 274 ASP A CA 1
ATOM 2141 C C . ASP A 1 274 ? 5.581 -16.247 -7.770 1.00 86.25 274 ASP A C 1
ATOM 2143 O O . ASP A 1 274 ? 5.540 -15.050 -7.467 1.00 86.25 274 ASP A O 1
ATOM 2147 N N . ASP A 1 275 ? 4.570 -17.064 -7.467 1.00 83.31 275 ASP A N 1
ATOM 2148 C CA . ASP A 1 275 ? 3.342 -16.634 -6.781 1.00 83.31 275 ASP A CA 1
ATOM 2149 C C . ASP A 1 275 ? 3.539 -16.299 -5.286 1.00 83.31 275 ASP A C 1
ATOM 2151 O O . ASP A 1 275 ? 2.659 -15.710 -4.670 1.00 83.31 275 ASP A O 1
ATOM 2155 N N . LEU A 1 276 ? 4.675 -16.655 -4.678 1.00 93.00 276 LEU A N 1
ATOM 2156 C CA . LEU A 1 276 ? 5.076 -16.286 -3.314 1.00 93.00 276 LEU A CA 1
ATOM 2157 C C . LEU A 1 276 ? 3.981 -16.356 -2.211 1.00 93.00 276 LEU A C 1
ATOM 2159 O O . LEU A 1 276 ? 3.696 -15.352 -1.539 1.00 93.00 276 LEU A O 1
ATOM 2163 N N . PRO A 1 277 ? 3.397 -17.540 -1.924 1.00 95.38 277 PRO A N 1
ATOM 2164 C CA . PRO A 1 277 ? 2.285 -17.668 -0.974 1.00 95.38 277 PRO A CA 1
ATOM 2165 C C . PRO A 1 277 ? 2.584 -17.126 0.433 1.00 95.38 277 PRO A C 1
ATOM 2167 O O . PRO A 1 277 ? 1.696 -16.569 1.083 1.00 95.38 277 PRO A O 1
ATOM 2170 N N . ALA A 1 278 ? 3.837 -17.226 0.893 1.00 96.69 278 ALA A N 1
ATOM 2171 C CA . ALA A 1 278 ? 4.268 -16.674 2.176 1.00 96.69 278 ALA A CA 1
ATOM 2172 C C . ALA A 1 278 ? 4.026 -15.156 2.272 1.00 96.69 278 ALA A C 1
ATOM 2174 O O . ALA A 1 278 ? 3.535 -14.676 3.294 1.00 96.69 278 ALA A O 1
ATOM 2175 N N . ALA A 1 279 ? 4.300 -14.397 1.207 1.00 96.88 279 ALA A N 1
ATOM 2176 C CA . ALA A 1 279 ? 4.078 -12.952 1.201 1.00 96.88 279 ALA A CA 1
ATOM 2177 C C . ALA A 1 279 ? 2.587 -12.598 1.186 1.00 96.88 279 ALA A C 1
ATOM 2179 O O . ALA A 1 279 ? 2.164 -11.720 1.940 1.00 96.88 279 ALA A O 1
ATOM 2180 N N . HIS A 1 280 ? 1.772 -13.321 0.411 1.00 96.25 280 HIS A N 1
ATOM 2181 C CA . HIS A 1 280 ? 0.317 -13.156 0.448 1.00 96.25 280 HIS A CA 1
ATOM 2182 C C . HIS A 1 280 ? -0.254 -13.427 1.842 1.00 96.25 280 HIS A C 1
ATOM 2184 O O . HIS A 1 280 ? -1.100 -12.664 2.320 1.00 96.25 280 HIS A O 1
ATOM 2190 N N . ALA A 1 281 ? 0.227 -14.478 2.511 1.00 97.06 281 ALA A N 1
ATOM 2191 C CA . ALA A 1 281 ? -0.195 -14.823 3.860 1.00 97.06 281 ALA A CA 1
ATOM 2192 C C . ALA A 1 281 ? 0.177 -13.726 4.869 1.00 97.06 281 ALA A C 1
ATOM 2194 O O . ALA A 1 281 ? -0.687 -13.279 5.624 1.00 97.06 281 ALA A O 1
ATOM 2195 N N . VAL A 1 282 ? 1.420 -13.231 4.843 1.00 97.94 282 VAL A N 1
ATOM 2196 C CA . VAL A 1 282 ? 1.863 -12.142 5.728 1.00 97.94 282 VAL A CA 1
ATOM 2197 C C . VAL A 1 282 ? 1.056 -10.866 5.483 1.00 97.94 282 VAL A C 1
ATOM 2199 O O . VAL A 1 282 ? 0.517 -10.292 6.433 1.00 97.94 282 VAL A O 1
ATOM 2202 N N . ALA A 1 283 ? 0.913 -10.444 4.225 1.00 97.31 283 ALA A N 1
ATOM 2203 C CA . ALA A 1 283 ? 0.159 -9.246 3.868 1.00 97.31 283 ALA A CA 1
ATOM 2204 C C . ALA A 1 283 ? -1.302 -9.329 4.348 1.00 97.31 283 ALA A C 1
ATOM 2206 O O . ALA A 1 283 ? -1.826 -8.365 4.911 1.00 97.31 283 ALA A O 1
ATOM 2207 N N . GLY A 1 284 ? -1.949 -10.489 4.187 1.00 97.38 284 GLY A N 1
ATOM 2208 C CA . GLY A 1 284 ? -3.317 -10.725 4.653 1.00 97.38 284 GLY A CA 1
ATOM 2209 C C . GLY A 1 284 ? -3.445 -10.753 6.179 1.00 97.38 284 GLY A C 1
ATOM 2210 O O . GLY A 1 284 ? -4.338 -10.114 6.734 1.00 97.38 284 GLY A O 1
ATOM 2211 N N . VAL A 1 285 ? -2.544 -11.447 6.882 1.00 98.06 285 VAL A N 1
ATOM 2212 C CA . VAL A 1 285 ? -2.573 -11.538 8.353 1.00 98.06 285 VAL A CA 1
ATOM 2213 C C . VAL A 1 285 ? -2.410 -10.162 8.991 1.00 98.06 285 VAL A C 1
ATOM 2215 O O . VAL A 1 285 ? -3.190 -9.802 9.875 1.00 98.06 285 VAL A O 1
ATOM 2218 N N . PHE A 1 286 ? -1.436 -9.371 8.538 1.00 98.38 286 PHE A N 1
ATOM 2219 C CA . PHE A 1 286 ? -1.199 -8.045 9.105 1.00 98.38 286 PHE A CA 1
ATOM 2220 C C . PHE A 1 286 ? -2.273 -7.024 8.707 1.00 98.38 286 PHE A C 1
ATOM 2222 O O . PHE A 1 286 ? -2.604 -6.159 9.517 1.00 98.38 286 PHE A O 1
ATOM 2229 N N . ASP A 1 287 ? -2.896 -7.157 7.532 1.00 98.38 287 ASP A N 1
ATOM 2230 C CA . ASP A 1 287 ? -4.077 -6.366 7.161 1.00 98.38 287 ASP A CA 1
ATOM 2231 C C . ASP A 1 287 ? -5.250 -6.593 8.129 1.00 98.38 287 ASP A C 1
ATOM 2233 O O . ASP A 1 287 ? -5.828 -5.645 8.672 1.00 98.38 287 ASP A O 1
ATOM 2237 N N . LEU A 1 288 ? -5.568 -7.859 8.415 1.00 98.56 288 LEU A N 1
ATOM 2238 C CA . LEU A 1 288 ? -6.639 -8.208 9.350 1.00 98.56 288 LEU A CA 1
ATOM 2239 C C . LEU A 1 288 ? -6.281 -7.852 10.798 1.00 98.56 288 LEU A C 1
ATOM 2241 O O . LEU A 1 288 ? -7.158 -7.445 11.568 1.00 98.56 288 LEU A O 1
ATOM 2245 N N . LEU A 1 289 ? -5.000 -7.936 11.166 1.00 98.62 289 LEU A N 1
ATOM 2246 C CA . LEU A 1 289 ? -4.513 -7.477 12.464 1.00 98.62 289 LEU A CA 1
ATOM 2247 C C . LEU A 1 289 ? -4.720 -5.967 12.637 1.00 98.62 289 LEU A C 1
ATOM 2249 O O . LEU A 1 289 ? -5.202 -5.546 13.688 1.00 98.62 289 LEU A O 1
ATOM 2253 N N . CYS A 1 290 ? -4.436 -5.153 11.615 1.00 98.81 290 CYS A N 1
ATOM 2254 C CA . CYS A 1 290 ? -4.720 -3.715 11.634 1.00 98.81 290 CYS A CA 1
ATOM 2255 C C . CYS A 1 290 ? -6.213 -3.431 11.861 1.00 98.81 290 CYS A C 1
ATOM 2257 O O . CYS A 1 290 ? -6.560 -2.627 12.732 1.00 98.81 290 CYS A O 1
ATOM 2259 N N . ALA A 1 291 ? -7.106 -4.134 11.155 1.00 98.75 291 ALA A N 1
ATOM 2260 C CA . ALA A 1 291 ? -8.551 -4.007 11.358 1.00 98.75 291 ALA A CA 1
ATOM 2261 C C . ALA A 1 291 ? -8.972 -4.385 12.793 1.00 98.75 291 ALA A C 1
ATOM 2263 O O . ALA A 1 291 ? -9.735 -3.658 13.438 1.00 98.75 291 ALA A O 1
ATOM 2264 N N . GLY A 1 292 ? -8.438 -5.488 13.328 1.00 98.75 292 GLY A N 1
ATOM 2265 C CA . GLY A 1 292 ? -8.691 -5.934 14.700 1.00 98.75 292 GLY A CA 1
ATOM 2266 C C . GLY A 1 292 ? -8.179 -4.948 15.756 1.00 98.75 292 GLY A C 1
ATOM 2267 O O . GLY A 1 292 ? -8.889 -4.625 16.710 1.00 98.75 292 GLY A O 1
ATOM 2268 N N . LEU A 1 293 ? -6.978 -4.397 15.572 1.00 98.75 293 LEU A N 1
ATOM 2269 C CA . LEU A 1 293 ? -6.416 -3.380 16.462 1.00 98.75 293 LEU A CA 1
ATOM 2270 C C . LEU A 1 293 ? -7.248 -2.095 16.437 1.00 98.75 293 LEU A C 1
ATOM 2272 O O . LEU A 1 293 ? -7.547 -1.546 17.496 1.00 98.75 293 LEU A O 1
ATOM 2276 N N . LEU A 1 294 ? -7.698 -1.650 15.263 1.00 98.75 294 LEU A N 1
ATOM 2277 C CA . LEU A 1 294 ? -8.594 -0.499 15.127 1.00 98.75 294 LEU A CA 1
ATOM 2278 C C . LEU A 1 294 ? -9.937 -0.713 15.833 1.00 98.75 294 LEU A C 1
ATOM 2280 O O . LEU A 1 294 ? -10.420 0.195 16.516 1.00 98.75 294 LEU A O 1
ATOM 2284 N N . PHE A 1 295 ? -10.501 -1.923 15.763 1.00 98.62 295 PHE A N 1
ATOM 2285 C CA . PHE A 1 295 ? -11.679 -2.289 16.550 1.00 98.62 295 PHE A CA 1
ATOM 2286 C C . PHE A 1 295 ? -11.429 -2.136 18.056 1.00 98.62 295 PHE A C 1
ATOM 2288 O O . PHE A 1 295 ? -12.223 -1.513 18.771 1.00 98.62 295 PHE A O 1
ATOM 2295 N N . MET A 1 296 ? -10.304 -2.661 18.544 1.00 98.56 296 MET A N 1
ATOM 2296 C CA . MET A 1 296 ? -9.933 -2.601 19.959 1.00 98.56 296 MET A CA 1
ATOM 2297 C C . MET A 1 296 ? -9.641 -1.171 20.432 1.00 98.56 296 MET A C 1
ATOM 2299 O O . MET A 1 296 ? -10.037 -0.795 21.540 1.00 98.56 296 MET A O 1
ATOM 2303 N N . ILE A 1 297 ? -9.004 -0.351 19.593 1.00 97.56 297 ILE A N 1
ATOM 2304 C CA . ILE A 1 297 ? -8.784 1.079 19.838 1.00 97.56 297 ILE A CA 1
ATOM 2305 C C . ILE A 1 297 ? -10.129 1.798 19.953 1.00 97.56 297 ILE A C 1
ATOM 2307 O O . ILE A 1 297 ? -10.364 2.479 20.950 1.00 97.56 297 ILE A O 1
ATOM 2311 N N . GLY A 1 298 ? -11.040 1.612 18.994 1.00 95.69 298 GLY A N 1
ATOM 2312 C CA . GLY A 1 298 ? -12.348 2.271 19.001 1.00 95.69 298 GLY A CA 1
ATOM 2313 C C . GLY A 1 298 ? -13.191 1.916 20.227 1.00 95.69 298 GLY A C 1
ATOM 2314 O O . GLY A 1 298 ? -13.740 2.810 20.878 1.00 95.69 298 GLY A O 1
ATOM 2315 N N . ARG A 1 299 ? -13.193 0.633 20.615 1.00 95.69 299 ARG A N 1
ATOM 2316 C CA . ARG A 1 299 ? -13.823 0.153 21.857 1.00 95.69 299 ARG A CA 1
ATOM 2317 C C . ARG A 1 299 ? -13.286 0.844 23.099 1.00 95.69 299 ARG A C 1
ATOM 2319 O O . ARG A 1 299 ? -14.062 1.207 23.975 1.00 95.69 299 ARG A O 1
ATOM 2326 N N . LYS A 1 300 ? -11.965 1.008 23.180 1.00 94.06 300 LYS A N 1
ATOM 2327 C CA . LYS A 1 300 ? -11.294 1.647 24.318 1.00 94.06 300 LYS A CA 1
ATOM 2328 C C . LYS A 1 300 ? -11.498 3.162 24.338 1.00 94.06 300 LYS A C 1
ATOM 2330 O O . LYS A 1 300 ? -11.544 3.748 25.415 1.00 94.06 300 LYS A O 1
ATOM 2335 N N . LEU A 1 301 ? -11.585 3.792 23.166 1.00 90.31 301 LEU A N 1
ATOM 2336 C CA . LEU A 1 301 ? -11.780 5.235 23.029 1.00 90.31 301 LEU A CA 1
ATOM 2337 C C . LEU A 1 301 ? -13.205 5.670 23.373 1.00 90.31 301 LEU A C 1
ATOM 2339 O O . LEU A 1 301 ? -13.382 6.746 23.942 1.00 90.31 301 LEU A O 1
ATOM 2343 N N . ARG A 1 302 ? -14.216 4.873 23.007 1.00 91.31 302 ARG A N 1
ATOM 2344 C CA . ARG A 1 302 ? -15.618 5.244 23.225 1.00 91.31 302 ARG A CA 1
ATOM 2345 C C . ARG A 1 302 ? -16.515 4.047 23.519 1.00 91.31 302 ARG A C 1
ATOM 2347 O O . ARG A 1 302 ? -17.024 3.944 24.627 1.00 91.31 302 ARG A O 1
ATOM 2354 N N . ASP A 1 303 ? -16.739 3.187 22.527 1.00 93.94 303 ASP A N 1
ATOM 2355 C CA . ASP A 1 303 ? -17.703 2.086 22.589 1.00 93.94 303 ASP A CA 1
ATOM 2356 C C . ASP A 1 303 ? -17.517 1.098 21.416 1.00 93.94 303 ASP A C 1
ATOM 2358 O O . ASP A 1 303 ? -16.693 1.295 20.517 1.00 93.94 303 ASP A O 1
ATOM 2362 N N . VAL A 1 304 ? -18.293 0.008 21.424 1.00 96.38 304 VAL A N 1
ATOM 2363 C CA . VAL A 1 304 ? -18.276 -1.026 20.371 1.00 96.38 304 VAL A CA 1
ATOM 2364 C C . VAL A 1 304 ? -18.648 -0.464 19.000 1.00 96.38 304 VAL A C 1
ATOM 2366 O O . VAL A 1 304 ? -18.079 -0.900 18.003 1.00 96.38 304 VAL A O 1
ATOM 2369 N N . THR A 1 305 ? -19.538 0.526 18.937 1.00 96.12 305 THR A N 1
ATOM 2370 C CA . THR A 1 305 ? -19.936 1.162 17.676 1.00 96.12 305 THR A CA 1
ATOM 2371 C C . THR A 1 305 ? -18.745 1.842 17.010 1.00 96.12 305 THR A C 1
ATOM 2373 O O . THR A 1 305 ? -18.515 1.632 15.822 1.00 96.12 305 THR A O 1
ATOM 2376 N N . VAL A 1 306 ? -17.938 2.593 17.765 1.00 95.75 306 VAL A N 1
ATOM 2377 C CA . VAL A 1 306 ? -16.703 3.192 17.233 1.00 95.75 306 VAL A CA 1
ATOM 2378 C C . VAL A 1 306 ? -15.689 2.125 16.836 1.00 95.75 306 VAL A C 1
ATOM 2380 O O . VAL A 1 306 ? -15.040 2.271 15.805 1.00 95.75 306 VAL A O 1
ATOM 2383 N N . GLY A 1 307 ? -15.580 1.034 17.599 1.00 97.69 307 GLY A N 1
ATOM 2384 C CA . GLY A 1 307 ? -14.758 -0.113 17.207 1.00 97.69 307 GLY A CA 1
ATOM 2385 C C .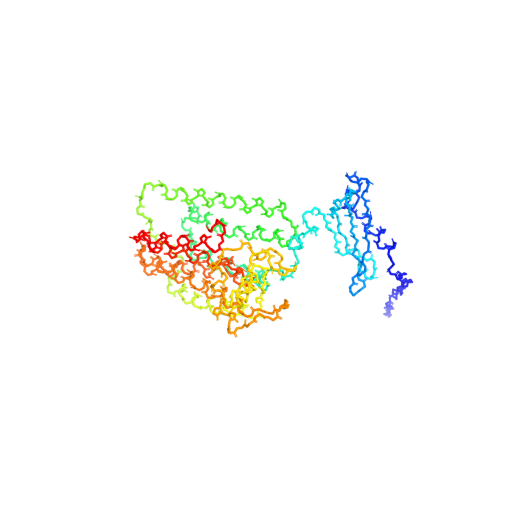 GLY A 1 307 ? -15.143 -0.661 15.830 1.00 97.69 307 GLY A C 1
ATOM 2386 O O . GLY A 1 307 ? -14.287 -0.784 14.956 1.00 97.69 307 GLY A O 1
ATOM 2387 N N . ILE A 1 308 ? -16.433 -0.944 15.614 1.00 98.50 308 ILE A N 1
ATOM 2388 C CA . ILE A 1 308 ? -16.947 -1.439 14.325 1.00 98.50 308 ILE A CA 1
ATOM 2389 C C . ILE A 1 308 ? -16.626 -0.450 13.208 1.00 98.50 308 ILE A C 1
ATOM 2391 O O . ILE A 1 308 ? -16.165 -0.852 12.147 1.00 98.50 308 ILE A O 1
ATOM 2395 N N . VAL A 1 309 ? -16.846 0.841 13.451 1.00 97.75 309 VAL A N 1
ATOM 2396 C CA . VAL A 1 309 ? -16.626 1.895 12.459 1.00 97.75 309 VAL A CA 1
ATOM 2397 C C . VAL A 1 309 ? -15.160 1.983 12.047 1.00 97.75 309 VAL A C 1
ATOM 2399 O O . VAL A 1 309 ? -14.891 2.032 10.855 1.00 97.75 309 VAL A O 1
ATOM 2402 N N . LEU A 1 310 ? -14.214 1.964 12.990 1.00 97.88 310 LEU A N 1
ATOM 2403 C CA . LEU A 1 310 ? -12.787 2.048 12.658 1.00 97.88 310 LEU A CA 1
ATOM 2404 C C . LEU A 1 310 ? -12.294 0.813 11.895 1.00 97.88 310 LEU A C 1
ATOM 2406 O O . LEU A 1 310 ? -11.565 0.956 10.914 1.00 97.88 310 LEU A O 1
ATOM 2410 N N . ALA A 1 311 ? -12.716 -0.386 12.304 1.00 98.69 311 ALA A N 1
ATOM 2411 C CA . ALA A 1 311 ? -12.381 -1.613 11.585 1.00 98.69 311 ALA A CA 1
ATOM 2412 C C . ALA A 1 311 ? -13.006 -1.637 10.185 1.00 98.69 311 ALA A C 1
ATOM 2414 O O . ALA A 1 311 ? -12.324 -1.934 9.209 1.00 98.69 311 ALA A O 1
ATOM 2415 N N . TYR A 1 312 ? -14.280 -1.252 10.070 1.00 98.75 312 TYR A N 1
ATOM 2416 C CA . TYR A 1 312 ? -14.954 -1.103 8.785 1.00 98.75 312 TYR A CA 1
ATOM 2417 C C . TYR A 1 312 ? -14.233 -0.099 7.885 1.00 98.75 312 TYR A C 1
ATOM 2419 O O . TYR A 1 312 ? -13.999 -0.395 6.720 1.00 98.75 312 TYR A O 1
ATOM 2427 N N . SER A 1 313 ? -13.846 1.066 8.411 1.00 98.12 313 SER A N 1
ATOM 2428 C CA . SER A 1 313 ? -13.110 2.074 7.648 1.00 98.12 313 SER A CA 1
ATOM 2429 C C . SER A 1 313 ? -11.810 1.515 7.087 1.00 98.12 313 SER A C 1
ATOM 2431 O O . SER A 1 313 ? -11.532 1.752 5.920 1.00 98.12 313 SER A O 1
ATOM 2433 N N . TRP A 1 314 ? -11.049 0.737 7.863 1.00 98.62 314 TRP A N 1
ATOM 2434 C CA . TRP A 1 314 ? -9.856 0.059 7.350 1.00 98.62 314 TRP A CA 1
ATOM 2435 C C . TRP A 1 314 ? -10.195 -0.929 6.233 1.00 98.62 314 TRP A C 1
ATOM 2437 O O . TRP A 1 314 ? -9.570 -0.897 5.179 1.00 98.62 314 TRP A O 1
ATOM 2447 N N . LEU A 1 315 ? -11.214 -1.766 6.437 1.00 98.69 315 LEU A N 1
ATOM 2448 C CA . LEU A 1 315 ? -11.631 -2.809 5.494 1.00 98.69 315 LEU A CA 1
ATOM 2449 C C . LEU A 1 315 ? -12.265 -2.266 4.204 1.00 98.69 315 LEU A C 1
ATOM 2451 O O . LEU A 1 315 ? -12.181 -2.917 3.164 1.00 98.69 315 LEU A O 1
ATOM 2455 N N . ALA A 1 316 ? -12.906 -1.102 4.258 1.00 98.25 316 ALA A N 1
ATOM 2456 C CA . ALA A 1 316 ? -13.525 -0.454 3.105 1.00 98.25 316 ALA A CA 1
ATOM 2457 C C . ALA A 1 316 ? -12.560 0.484 2.368 1.00 98.25 316 ALA A C 1
ATOM 2459 O O . ALA A 1 316 ? -12.796 0.806 1.207 1.00 98.25 316 ALA A O 1
ATOM 2460 N N . PHE A 1 317 ? -11.484 0.937 3.020 1.00 98.12 317 PHE A N 1
ATOM 2461 C CA . PHE A 1 317 ? -10.539 1.865 2.412 1.00 98.12 317 PHE A CA 1
ATOM 2462 C C . PHE A 1 317 ? -9.792 1.197 1.240 1.00 98.12 317 PHE A C 1
ATOM 2464 O O . PHE A 1 317 ? -9.129 0.180 1.451 1.00 98.12 317 PHE A O 1
ATOM 2471 N N . PRO A 1 318 ? -9.849 1.746 0.009 1.00 97.38 318 PRO A N 1
ATOM 2472 C CA . PRO A 1 318 ? -9.245 1.104 -1.162 1.00 97.38 318 PRO A CA 1
ATOM 2473 C C . PRO A 1 318 ? -7.736 0.873 -1.036 1.00 97.38 318 PRO A C 1
ATOM 2475 O O . PRO A 1 318 ? -7.222 -0.152 -1.473 1.00 97.38 318 PRO A O 1
ATOM 2478 N N . PHE A 1 319 ? -7.014 1.799 -0.401 1.00 97.12 319 PHE A N 1
ATOM 2479 C CA . PHE A 1 319 ? -5.557 1.706 -0.318 1.00 97.12 319 PHE A CA 1
ATOM 2480 C C . PHE A 1 319 ? -5.065 0.622 0.641 1.00 97.12 319 PHE A C 1
ATOM 2482 O O . PHE A 1 319 ? -3.997 0.071 0.405 1.00 97.12 319 PHE A O 1
ATOM 2489 N N . SER A 1 320 ? -5.830 0.257 1.675 1.00 97.44 320 SER A N 1
ATOM 2490 C CA . SER A 1 320 ? -5.413 -0.836 2.562 1.00 97.44 320 SER A CA 1
ATOM 2491 C C . SER A 1 320 ? -5.434 -2.179 1.819 1.00 97.44 320 SER A C 1
ATOM 2493 O O . SER A 1 320 ? -4.478 -2.939 1.918 1.00 97.44 320 SER A O 1
ATOM 2495 N N . ILE A 1 321 ? -6.469 -2.448 1.008 1.00 96.75 321 ILE A N 1
ATOM 2496 C CA . ILE A 1 321 ? -6.517 -3.669 0.183 1.00 96.75 321 ILE A CA 1
ATOM 2497 C C . ILE A 1 321 ? -5.546 -3.584 -0.995 1.00 96.75 321 ILE A C 1
ATOM 2499 O O . ILE A 1 321 ? -4.970 -4.600 -1.361 1.00 96.75 321 ILE A O 1
ATOM 2503 N N . TYR A 1 322 ? -5.306 -2.397 -1.561 1.00 96.56 322 TYR A N 1
ATOM 2504 C CA . TYR A 1 322 ? -4.270 -2.201 -2.581 1.00 96.56 322 TYR A CA 1
ATOM 2505 C C . TYR A 1 322 ? -2.894 -2.661 -2.085 1.00 96.56 322 TYR A C 1
ATOM 2507 O O . TYR A 1 322 ? -2.194 -3.385 -2.792 1.00 96.56 322 TYR A O 1
ATOM 2515 N N . THR A 1 323 ? -2.532 -2.291 -0.853 1.00 95.56 323 THR A N 1
ATOM 2516 C CA . THR A 1 323 ? -1.305 -2.741 -0.188 1.00 95.56 323 THR A CA 1
ATOM 2517 C C . THR A 1 323 ? -1.286 -4.259 -0.015 1.00 95.56 323 THR A C 1
ATOM 2519 O O . THR A 1 323 ? -0.305 -4.896 -0.398 1.00 95.56 323 THR A O 1
ATOM 2522 N N . THR A 1 324 ? -2.368 -4.849 0.506 1.00 96.12 324 THR A N 1
ATOM 2523 C CA . THR A 1 324 ? -2.470 -6.303 0.708 1.00 96.12 324 THR A CA 1
ATOM 2524 C C . THR A 1 324 ? -2.353 -7.077 -0.601 1.00 96.12 324 THR A C 1
ATOM 2526 O O . THR A 1 324 ? -1.527 -7.976 -0.699 1.00 96.12 324 THR A O 1
ATOM 2529 N N . ASN A 1 325 ? -3.108 -6.685 -1.629 1.00 95.75 325 ASN A N 1
ATOM 2530 C CA . ASN A 1 325 ? -3.094 -7.324 -2.945 1.00 95.75 325 ASN A CA 1
ATOM 2531 C C . ASN A 1 325 ? -1.794 -7.112 -3.723 1.00 95.75 325 ASN A C 1
ATOM 2533 O O . ASN A 1 325 ? -1.592 -7.785 -4.727 1.00 95.75 325 ASN A O 1
ATOM 2537 N N . SER A 1 326 ? -0.957 -6.158 -3.310 1.00 95.31 326 SER A N 1
ATOM 2538 C CA . SER A 1 326 ? 0.392 -5.978 -3.857 1.00 95.31 326 SER A CA 1
ATOM 2539 C C . SER A 1 326 ? 1.433 -6.824 -3.113 1.00 95.31 326 SER A C 1
ATOM 2541 O O . SER A 1 326 ? 2.630 -6.665 -3.352 1.00 95.31 326 SER A O 1
ATOM 2543 N N . GLY A 1 327 ? 1.007 -7.684 -2.175 1.00 94.38 327 GLY A N 1
ATOM 2544 C CA . GLY A 1 327 ? 1.903 -8.498 -1.357 1.00 94.38 327 GLY A CA 1
ATOM 2545 C C . GLY A 1 327 ? 2.881 -7.644 -0.553 1.00 94.38 327 GLY A C 1
ATOM 2546 O O . GLY A 1 327 ? 3.985 -8.089 -0.251 1.00 94.38 327 GLY A O 1
ATOM 2547 N N . SER A 1 328 ? 2.512 -6.389 -0.269 1.00 94.50 328 SER A N 1
ATOM 2548 C CA . SER A 1 328 ? 3.396 -5.447 0.404 1.00 94.50 328 SER A CA 1
ATOM 2549 C C . SER A 1 328 ? 3.470 -5.733 1.902 1.00 94.50 328 SER A C 1
ATOM 2551 O O . SER A 1 328 ? 2.516 -6.186 2.537 1.00 94.50 328 SER A O 1
ATOM 2553 N N . ASN A 1 329 ? 4.612 -5.390 2.490 1.00 95.00 329 ASN A N 1
ATOM 2554 C CA . ASN A 1 329 ? 4.889 -5.515 3.912 1.00 95.00 329 ASN A CA 1
ATOM 2555 C C . ASN A 1 329 ? 4.448 -4.289 4.746 1.00 95.00 329 ASN A C 1
ATOM 2557 O O . ASN A 1 329 ? 4.636 -4.292 5.960 1.00 95.00 329 ASN A O 1
ATOM 2561 N N . ASP A 1 330 ? 3.821 -3.268 4.143 1.00 95.25 330 ASP A N 1
ATOM 2562 C CA . ASP A 1 330 ? 3.477 -1.999 4.821 1.00 95.25 330 ASP A CA 1
ATOM 2563 C C . ASP A 1 330 ? 2.442 -2.141 5.954 1.00 95.25 330 ASP A C 1
ATOM 2565 O O . ASP A 1 330 ? 2.375 -1.299 6.852 1.00 95.25 330 ASP A O 1
ATOM 2569 N N . ALA A 1 331 ? 1.645 -3.215 5.962 1.00 96.75 331 ALA A N 1
ATOM 2570 C CA . ALA A 1 331 ? 0.705 -3.475 7.054 1.00 96.75 331 ALA A CA 1
ATOM 2571 C C . ALA A 1 331 ? 1.416 -3.835 8.376 1.00 96.75 331 ALA A C 1
ATOM 2573 O O . ALA A 1 331 ? 0.837 -3.668 9.449 1.00 96.75 331 ALA A O 1
ATOM 2574 N N . ILE A 1 332 ? 2.676 -4.285 8.326 1.00 97.69 332 ILE A N 1
ATOM 2575 C CA . ILE A 1 332 ? 3.467 -4.648 9.509 1.00 97.69 332 ILE A CA 1
ATOM 2576 C C . ILE A 1 332 ? 3.769 -3.428 10.398 1.00 97.69 332 ILE A C 1
ATOM 2578 O O . ILE A 1 332 ? 3.347 -3.438 11.560 1.00 97.69 332 ILE A O 1
ATOM 2582 N N . PRO A 1 333 ? 4.457 -2.367 9.917 1.00 96.94 333 PRO A N 1
ATOM 2583 C CA . PRO A 1 333 ? 4.697 -1.178 10.736 1.00 96.94 333 PRO A CA 1
ATOM 2584 C C . PRO A 1 333 ? 3.384 -0.532 11.192 1.00 96.94 333 PRO A C 1
ATOM 2586 O O . PRO A 1 333 ? 3.271 -0.139 12.355 1.00 96.94 333 PRO A O 1
ATOM 2589 N N . ALA A 1 334 ? 2.353 -0.522 10.336 1.00 96.75 334 ALA A N 1
ATOM 2590 C CA . ALA A 1 334 ? 1.026 -0.034 10.701 1.00 96.75 334 ALA A CA 1
ATOM 2591 C C . ALA A 1 334 ? 0.434 -0.798 11.901 1.00 96.75 334 ALA A C 1
ATOM 2593 O O . ALA A 1 334 ? -0.048 -0.173 12.848 1.00 96.75 334 ALA A O 1
ATOM 2594 N N . ALA A 1 335 ? 0.523 -2.133 11.922 1.00 98.31 335 ALA A N 1
ATOM 2595 C CA . ALA A 1 335 ? 0.046 -2.942 13.040 1.00 98.31 335 ALA A CA 1
ATOM 2596 C C . ALA A 1 335 ? 0.800 -2.626 14.342 1.00 98.31 335 ALA A C 1
ATOM 2598 O O . ALA A 1 335 ? 0.172 -2.481 15.392 1.00 98.31 335 ALA A O 1
ATOM 2599 N N . PHE A 1 336 ? 2.124 -2.447 14.294 1.00 98.06 336 PHE A N 1
ATOM 2600 C CA . PHE A 1 336 ? 2.898 -2.057 15.478 1.00 98.06 336 PHE A CA 1
ATOM 2601 C C . PHE A 1 336 ? 2.534 -0.659 15.991 1.00 98.06 336 PHE A C 1
ATOM 2603 O O . PHE A 1 336 ? 2.370 -0.474 17.200 1.00 98.06 336 PHE A O 1
ATOM 2610 N N . ILE A 1 337 ? 2.335 0.313 15.096 1.00 96.88 337 ILE A N 1
ATOM 2611 C CA . ILE A 1 337 ? 1.887 1.666 15.459 1.00 96.88 337 ILE A CA 1
ATOM 2612 C C . ILE A 1 337 ? 0.497 1.621 16.097 1.00 96.88 337 ILE A C 1
ATOM 2614 O O . ILE A 1 337 ? 0.279 2.208 17.160 1.00 96.88 337 ILE A O 1
ATOM 2618 N N . LEU A 1 338 ? -0.441 0.883 15.503 1.00 98.12 338 LEU A N 1
ATOM 2619 C CA . LEU A 1 338 ? -1.783 0.704 16.056 1.00 98.12 338 LEU A CA 1
ATOM 2620 C C . LEU A 1 338 ? -1.739 0.003 17.419 1.00 98.12 338 LEU A C 1
ATOM 2622 O O . LEU A 1 338 ? -2.413 0.436 18.356 1.00 98.12 338 LEU A O 1
ATOM 2626 N N . ALA A 1 339 ? -0.906 -1.023 17.584 1.00 98.12 339 ALA A N 1
ATOM 2627 C CA . ALA A 1 339 ? -0.714 -1.686 18.868 1.00 98.12 339 ALA A CA 1
ATOM 2628 C C . ALA A 1 339 ? -0.139 -0.721 19.924 1.00 98.12 339 ALA A C 1
ATOM 2630 O O . ALA A 1 339 ? -0.610 -0.704 21.065 1.00 98.12 339 ALA A O 1
ATOM 2631 N N . ALA A 1 340 ? 0.810 0.145 19.549 1.00 97.06 340 ALA A N 1
ATOM 2632 C CA . ALA A 1 340 ? 1.354 1.177 20.432 1.00 97.06 340 ALA A CA 1
ATOM 2633 C C . ALA A 1 340 ? 0.277 2.197 20.858 1.00 97.06 340 ALA A C 1
ATOM 2635 O O . ALA A 1 340 ? 0.201 2.567 22.034 1.00 97.06 340 ALA A O 1
ATOM 2636 N N . ILE A 1 341 ? -0.609 2.604 19.939 1.00 95.94 341 ILE A N 1
ATOM 2637 C CA . ILE A 1 341 ? -1.768 3.468 20.231 1.00 95.94 341 ILE A CA 1
ATOM 2638 C C . ILE A 1 341 ? -2.750 2.760 21.174 1.00 95.94 341 ILE A C 1
ATOM 2640 O O . ILE A 1 341 ? -3.222 3.340 22.161 1.00 95.94 341 ILE A O 1
ATOM 2644 N N . TRP A 1 342 ? -3.054 1.489 20.919 1.00 97.25 342 TRP A N 1
ATOM 2645 C CA . TRP A 1 342 ? -3.940 0.699 21.769 1.00 97.25 342 TRP A CA 1
ATOM 2646 C C . TRP A 1 342 ? -3.398 0.594 23.204 1.00 97.25 342 TRP A C 1
ATOM 2648 O O . TRP A 1 342 ? -4.142 0.803 24.176 1.00 97.25 342 TRP A O 1
ATOM 2658 N N . LEU A 1 343 ? -2.087 0.387 23.351 1.00 96.19 343 LEU A N 1
ATOM 2659 C CA . LEU A 1 343 ? -1.374 0.304 24.627 1.00 96.19 343 LEU A CA 1
ATOM 2660 C C . LEU A 1 343 ? -0.841 1.654 25.138 1.00 96.19 343 LEU A C 1
ATOM 2662 O O . LEU A 1 343 ? 0.023 1.672 26.008 1.00 96.19 343 LEU A O 1
ATOM 2666 N N . HIS A 1 344 ? -1.403 2.793 24.710 1.00 93.25 344 HIS A N 1
ATOM 2667 C CA . HIS A 1 344 ? -0.901 4.131 25.079 1.00 93.25 344 HIS A CA 1
ATOM 2668 C C . HIS A 1 344 ? -0.752 4.402 26.591 1.00 93.25 344 HIS A C 1
ATOM 2670 O O . HIS A 1 344 ? 0.024 5.277 26.973 1.00 93.25 344 HIS A O 1
ATOM 2676 N N . ARG A 1 345 ? -1.490 3.680 27.451 1.00 94.19 345 ARG A N 1
ATOM 2677 C CA . ARG A 1 345 ? -1.412 3.784 28.925 1.00 94.19 345 ARG A CA 1
ATOM 2678 C C . ARG A 1 345 ? -0.291 2.952 29.557 1.00 94.19 345 ARG A C 1
ATOM 2680 O O . ARG A 1 345 ? -0.096 3.051 30.760 1.00 94.19 345 ARG A O 1
ATOM 2687 N N . GLN A 1 346 ? 0.406 2.123 28.783 1.00 96.38 346 GLN A N 1
ATOM 2688 C CA . GLN A 1 346 ? 1.504 1.269 29.235 1.00 96.38 346 GLN A CA 1
ATOM 2689 C C . GLN A 1 346 ? 2.806 1.759 28.584 1.00 96.38 346 GLN A C 1
ATOM 2691 O O . GLN A 1 346 ? 3.107 1.354 27.460 1.00 96.38 346 GLN A O 1
ATOM 2696 N N . PRO A 1 347 ? 3.582 2.643 29.244 1.00 95.38 347 PRO A N 1
ATOM 2697 C CA . PRO A 1 347 ? 4.730 3.303 28.620 1.00 95.38 347 PRO A CA 1
ATOM 2698 C C . PRO A 1 347 ? 5.767 2.333 28.047 1.00 95.38 347 PRO A C 1
ATOM 2700 O O . PRO A 1 347 ? 6.239 2.557 26.935 1.00 95.38 347 PRO A O 1
ATOM 2703 N N . LEU A 1 348 ? 6.064 1.242 28.767 1.00 96.94 348 LEU A N 1
ATOM 2704 C CA . LEU A 1 348 ? 7.012 0.214 28.327 1.00 96.94 348 LEU A CA 1
ATOM 2705 C C . LEU A 1 348 ? 6.511 -0.532 27.087 1.00 96.94 348 LEU A C 1
ATOM 2707 O O . LEU A 1 348 ? 7.223 -0.597 26.092 1.00 96.94 348 LEU A O 1
ATOM 2711 N N . ALA A 1 349 ? 5.273 -1.036 27.113 1.00 95.94 349 ALA A N 1
ATOM 2712 C CA . ALA A 1 349 ? 4.701 -1.759 25.977 1.00 95.94 349 ALA A CA 1
ATOM 2713 C C . ALA A 1 349 ? 4.567 -0.858 24.740 1.00 95.94 349 ALA A C 1
ATOM 2715 O O . ALA A 1 349 ? 4.937 -1.255 23.640 1.00 95.94 349 ALA A O 1
ATOM 2716 N N . ARG A 1 350 ? 4.112 0.388 24.924 1.00 95.31 350 ARG A N 1
ATOM 2717 C CA . ARG A 1 350 ? 4.067 1.396 23.859 1.00 95.31 350 ARG A CA 1
ATOM 2718 C C . ARG A 1 350 ? 5.456 1.648 23.272 1.00 95.31 350 ARG A C 1
ATOM 2720 O O . ARG A 1 350 ? 5.598 1.618 22.058 1.00 95.31 350 ARG A O 1
ATOM 2727 N N . GLY A 1 351 ? 6.460 1.890 24.118 1.00 95.75 351 GLY A N 1
ATOM 2728 C CA . GLY A 1 351 ? 7.836 2.137 23.682 1.00 95.75 351 GLY A CA 1
ATOM 2729 C C . GLY A 1 351 ? 8.430 0.950 22.922 1.00 95.75 351 GLY A C 1
ATOM 2730 O O . GLY A 1 351 ? 9.000 1.142 21.852 1.00 95.75 351 GLY A O 1
ATOM 2731 N N . ALA A 1 352 ? 8.223 -0.270 23.424 1.00 96.62 352 ALA A N 1
ATOM 2732 C CA . ALA A 1 352 ? 8.663 -1.498 22.766 1.00 96.62 352 ALA A CA 1
ATOM 2733 C C . ALA A 1 352 ? 8.008 -1.683 21.388 1.00 96.62 352 ALA A C 1
ATOM 2735 O O . ALA A 1 352 ? 8.695 -2.014 20.429 1.00 96.62 352 ALA A O 1
ATOM 2736 N N . LEU A 1 353 ? 6.705 -1.414 21.258 1.00 96.75 353 LEU A N 1
ATOM 2737 C CA . LEU A 1 353 ? 5.992 -1.510 19.980 1.00 96.75 353 LEU A CA 1
ATOM 2738 C C . LEU A 1 353 ? 6.390 -0.403 18.994 1.00 96.75 353 LEU A C 1
ATOM 2740 O O . LEU A 1 353 ? 6.515 -0.669 17.804 1.00 96.75 353 LEU A O 1
ATOM 2744 N N . SER A 1 354 ? 6.648 0.820 19.466 1.00 94.62 354 SER A N 1
ATOM 2745 C CA . SER A 1 354 ? 7.201 1.884 18.617 1.00 94.62 354 SER A CA 1
ATOM 2746 C C . SER A 1 354 ? 8.609 1.541 18.122 1.00 94.62 354 SER A C 1
ATOM 2748 O O . SER A 1 354 ? 8.914 1.757 16.951 1.00 94.62 354 SER A O 1
ATOM 2750 N N . ALA A 1 355 ? 9.452 0.962 18.983 1.00 94.75 355 ALA A N 1
ATOM 2751 C CA . ALA A 1 355 ? 10.762 0.457 18.582 1.00 94.75 355 ALA A CA 1
ATOM 2752 C C . ALA A 1 355 ? 10.631 -0.698 17.577 1.00 94.75 355 ALA A C 1
ATOM 2754 O O . ALA A 1 355 ? 11.329 -0.703 16.569 1.00 94.75 355 ALA A O 1
ATOM 2755 N N . ALA A 1 356 ? 9.697 -1.629 17.799 1.00 95.81 356 ALA A N 1
ATOM 2756 C CA . ALA A 1 356 ? 9.401 -2.716 16.870 1.00 95.81 356 ALA A CA 1
ATOM 2757 C C . ALA A 1 356 ? 8.977 -2.191 15.488 1.00 95.81 356 ALA A C 1
ATOM 2759 O O . ALA A 1 356 ? 9.505 -2.655 14.484 1.00 95.81 356 ALA A O 1
ATOM 2760 N N . ALA A 1 357 ? 8.118 -1.168 15.421 1.00 95.50 357 ALA A N 1
ATOM 2761 C CA . ALA A 1 357 ? 7.776 -0.515 14.157 1.00 95.50 357 ALA A CA 1
ATOM 2762 C C . ALA A 1 357 ? 9.036 0.008 13.438 1.00 95.50 357 ALA A C 1
ATOM 2764 O O . ALA A 1 357 ? 9.255 -0.306 12.268 1.00 95.50 357 ALA A O 1
ATOM 2765 N N . GLY A 1 358 ? 9.922 0.711 14.154 1.00 93.62 358 GLY A N 1
ATOM 2766 C CA . GLY A 1 358 ? 11.182 1.221 13.594 1.00 93.62 358 GLY A CA 1
ATOM 2767 C C . GLY A 1 358 ? 12.174 0.125 13.184 1.00 93.62 358 GLY A C 1
ATOM 2768 O O . GLY A 1 358 ? 12.953 0.317 12.257 1.00 93.62 358 GLY A O 1
ATOM 2769 N N . LEU A 1 359 ? 12.112 -1.046 13.826 1.00 94.38 359 LEU A N 1
ATOM 2770 C CA . LEU A 1 359 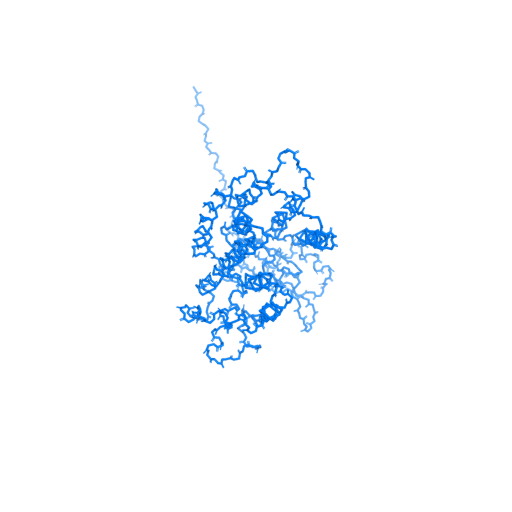? 12.880 -2.242 13.464 1.00 94.38 359 LEU A CA 1
ATOM 2771 C C . LEU A 1 359 ? 12.290 -3.007 12.271 1.00 94.38 359 LEU A C 1
ATOM 2773 O O . LEU A 1 359 ? 12.855 -4.031 11.887 1.00 94.38 359 LEU A O 1
ATOM 2777 N N . THR A 1 360 ? 11.180 -2.544 11.691 1.00 94.81 360 THR A N 1
ATOM 2778 C CA . THR A 1 360 ? 10.620 -3.114 10.457 1.00 94.81 360 THR A CA 1
ATOM 2779 C C . THR A 1 360 ? 10.935 -2.240 9.247 1.00 94.81 360 THR A C 1
ATOM 2781 O O . THR A 1 360 ? 11.494 -2.736 8.272 1.00 94.81 360 THR A O 1
ATOM 2784 N N . LYS A 1 361 ? 10.662 -0.932 9.320 1.00 90.56 361 LYS A N 1
ATOM 2785 C CA . LYS A 1 361 ? 10.884 0.025 8.227 1.00 90.56 361 LYS A CA 1
ATOM 2786 C C . LYS A 1 361 ? 11.359 1.364 8.796 1.00 90.56 361 LYS A C 1
ATOM 2788 O O . LYS A 1 361 ? 10.853 1.808 9.825 1.00 90.56 361 LYS A O 1
ATOM 2793 N N . PHE A 1 362 ? 12.344 1.994 8.152 1.00 69.88 362 PHE A N 1
ATOM 2794 C CA . PHE A 1 362 ? 12.832 3.313 8.568 1.00 69.88 362 PHE A CA 1
ATOM 2795 C C . PHE A 1 362 ? 11.722 4.363 8.406 1.00 69.88 362 PHE A C 1
ATOM 2797 O O . PHE A 1 362 ? 11.108 4.436 7.346 1.00 69.88 362 PHE A O 1
ATOM 2804 N N . ALA A 1 363 ? 11.499 5.172 9.450 1.00 58.97 363 ALA A N 1
ATOM 2805 C CA . ALA A 1 363 ? 10.382 6.123 9.563 1.00 58.97 363 ALA A CA 1
ATOM 2806 C C . ALA A 1 363 ? 8.990 5.461 9.388 1.00 58.97 363 ALA A C 1
ATOM 2808 O O . ALA A 1 363 ? 8.301 5.750 8.409 1.00 58.97 363 ALA A O 1
ATOM 2809 N N . PRO A 1 364 ? 8.607 4.556 10.313 1.00 47.47 364 PRO A N 1
ATOM 2810 C CA . PRO A 1 364 ? 7.380 3.763 10.230 1.00 47.47 364 PRO A CA 1
ATOM 2811 C C . PRO A 1 364 ? 6.096 4.582 10.395 1.00 47.47 364 PRO A C 1
ATOM 2813 O O . PRO A 1 364 ? 6.119 5.618 11.107 1.00 47.47 364 PRO A O 1
#

Sequence (364 aa):
MVALALPAFAPADGPPAAPLNRARAEALASKTEVFKEQRREHPRASLSATKKAGGVWEISLFSYGSQQKQLALAKVNSAGKVTEVWSGFQVAWTMARGYPGAFGRSINSPWIWVGLCVLFLLPFFDWRNPFRWLHFDLLALVGFSASLAFFNAANLGISVPISSALLAWLVGRLLFVGLRKSSRPPPLRLMVPARWLLVIGLFLVGFRVGLNILDGNVIDVGYAGVIGADKLSHGRQLYGAFPFDNGSGDTYGPLLYLLYVPFEWIWPWHGTWDDLPAAHAVAGVFDLLCAGLLFMIGRKLRDVTVGIVLAYSWLAFPFSIYTTNSGSNDAIPAAFILAAIWLHRQPLARGALSAAAGLTKFAP

Radius of gyration: 25.94 Å; chains: 1; bounding box: 67×45×91 Å

pLDDT: mean 89.97, std 12.91, range [33.0, 98.81]

Foldseek 3Di:
DDDDDDDDDDDDDDDQPDWDDDVLLQVLLCPDPQNVVLCVVAVPWDWDWDQDPQRKIKIWTWHDDPDTDTAKIWIAHRSRDTPDIDGDPCVVPVLLQLDALQFLHCLPPPVNVVQLLCLLQQFQQDPVCNPDPVNVLSCLLNQLVVLVVCSNVSNNVPSVVSVVVSVVVNVVVVCVQVVDDDDPDDDRRTPDALVVLLVVLVVLLVVLLVSLLPRFFAHLQLVLLQVQLLCVVVVHDQPCDDDPVSRCSSQWFSLSNVLLNVLCVVVPDPPDRDRPVSLLVLLSVLLQLLLQLQLLLLCVVDHNSRSSSRSSSSSSRSVSSRCSSNSHSVSVLSSLCSQLSSVVVPVVSNVVSNVSSCSTHPPD